Protein AF-A0A954NUI2-F1 (afdb_monomer)

Sequence (232 aa):
MSAEIDTTDTSAPVGETNGSEEAGGGFKPNTVSGTLIVAVGLCLICSLLVSSGAVLLRPQIEANKRLNMQRNVLVAAGLFDESVNEDAQIPAIFENVETVLVNLPGRTTDGALDIDDEHAGELNDNLNVATYDPRKAAKDPKESVAIPANLDEAGIKRREKVTTAYVVKSEDGSIVQIVLPIYGKGLWSTLYGFLALKADDPKDMPVTGITFYEHAETPGLGGEVDNPKWKA

Solvent-accessible surface area (backbone atoms only — not comparable to full-atom values): 13716 Å² total; per-residue (Å²): 134,86,82,85,90,88,86,85,88,81,83,86,84,90,78,87,75,90,75,77,90,72,86,67,90,67,90,50,59,94,38,77,67,30,45,50,52,50,50,50,50,50,50,51,53,51,51,52,53,53,52,51,54,52,63,73,42,40,68,59,51,52,50,52,50,52,50,52,50,53,44,46,53,30,40,9,64,68,75,46,48,86,92,81,53,58,81,86,50,44,71,68,65,44,70,46,43,47,77,46,36,28,29,48,50,56,60,43,95,91,51,48,77,28,85,81,38,88,58,41,71,38,74,43,82,92,59,54,76,93,76,61,52,44,78,59,27,28,72,35,76,89,42,22,45,80,41,48,80,93,72,31,86,42,64,60,55,38,39,38,39,48,40,63,36,35,41,31,41,48,96,89,65,50,66,52,30,40,35,36,72,44,69,33,53,56,92,76,29,57,39,35,29,31,40,13,25,36,50,85,45,91,89,68,43,49,79,71,26,48,39,60,83,44,67,65,44,53,80,90,56,69,36,44,65,67,35,67,80,69,47,102

Structure (mmCIF, N/CA/C/O backbone):
data_AF-A0A954NUI2-F1
#
_entry.id   AF-A0A954NUI2-F1
#
loop_
_atom_site.group_PDB
_atom_site.id
_atom_site.type_symbol
_atom_site.label_atom_id
_atom_site.label_alt_id
_atom_site.label_comp_id
_atom_site.label_asym_id
_atom_site.label_entity_id
_atom_site.label_seq_id
_atom_site.pdbx_PDB_ins_code
_atom_site.Cartn_x
_atom_site.Cartn_y
_atom_site.Cartn_z
_atom_site.occupancy
_atom_site.B_iso_or_equiv
_atom_site.auth_seq_id
_atom_site.auth_comp_id
_atom_site.auth_asym_id
_atom_site.auth_atom_id
_atom_site.pdbx_PDB_model_num
ATOM 1 N N . MET A 1 1 ? 43.043 32.372 -82.659 1.00 39.47 1 MET A N 1
ATOM 2 C CA . MET A 1 1 ? 44.300 32.714 -81.969 1.00 39.47 1 MET A CA 1
ATOM 3 C C . MET A 1 1 ? 44.434 31.662 -80.871 1.00 39.47 1 MET A C 1
ATOM 5 O O . MET A 1 1 ? 43.791 31.812 -79.848 1.00 39.47 1 MET A O 1
ATOM 9 N N . SER A 1 2 ? 44.835 30.422 -81.196 1.00 36.47 2 SER A N 1
ATOM 10 C CA . SER A 1 2 ? 46.237 29.958 -81.381 1.00 36.47 2 SER A CA 1
ATOM 11 C C . SER A 1 2 ? 47.038 30.260 -80.106 1.00 36.47 2 SER A C 1
ATOM 13 O O . SER A 1 2 ? 47.042 31.419 -79.716 1.00 36.47 2 SER A O 1
ATOM 15 N N . ALA A 1 3 ? 47.702 29.359 -79.381 1.00 37.31 3 ALA A N 1
ATOM 16 C CA . ALA A 1 3 ? 48.267 28.019 -79.596 1.00 37.31 3 ALA A CA 1
ATOM 17 C C . ALA A 1 3 ? 48.435 27.372 -78.180 1.00 37.31 3 ALA A C 1
ATOM 19 O O . ALA A 1 3 ? 48.393 28.096 -77.190 1.00 37.31 3 ALA A O 1
ATOM 20 N N . GLU A 1 4 ? 48.334 26.058 -77.967 1.00 38.75 4 GLU A N 1
ATOM 21 C CA . GLU A 1 4 ? 49.370 25.009 -78.111 1.00 38.75 4 GLU A CA 1
ATOM 22 C C . GLU A 1 4 ? 50.505 25.043 -77.051 1.00 38.75 4 GLU A C 1
ATOM 24 O O . GLU A 1 4 ? 51.327 25.949 -77.023 1.00 38.75 4 GLU A O 1
ATOM 29 N N . ILE A 1 5 ? 50.424 24.049 -76.151 1.00 42.22 5 ILE A N 1
ATOM 30 C CA . ILE A 1 5 ? 51.423 23.238 -75.412 1.00 42.22 5 ILE A CA 1
ATOM 31 C C . ILE A 1 5 ? 52.898 23.700 -75.407 1.00 42.22 5 ILE A C 1
ATOM 33 O O . ILE A 1 5 ? 53.499 23.817 -76.467 1.00 42.22 5 ILE A O 1
ATOM 37 N N . ASP A 1 6 ? 53.528 23.733 -74.220 1.00 36.34 6 ASP A N 1
ATOM 38 C CA . ASP A 1 6 ? 54.889 23.188 -74.057 1.00 36.34 6 ASP A CA 1
ATOM 39 C C . ASP A 1 6 ? 55.134 22.619 -72.644 1.00 36.34 6 ASP A C 1
ATOM 41 O O . ASP A 1 6 ? 54.708 23.156 -71.620 1.00 36.34 6 ASP A O 1
ATOM 45 N N . THR A 1 7 ? 55.801 21.477 -72.654 1.00 41.25 7 THR A N 1
ATOM 46 C CA . THR A 1 7 ? 56.207 20.561 -71.593 1.00 41.25 7 THR A CA 1
ATOM 47 C C . THR A 1 7 ? 57.582 20.924 -71.039 1.00 41.25 7 THR A C 1
ATOM 49 O O . THR A 1 7 ? 58.497 21.147 -71.818 1.00 41.25 7 THR A O 1
ATOM 52 N N . THR A 1 8 ? 57.800 20.812 -69.727 1.00 37.88 8 THR A N 1
ATOM 53 C CA . THR A 1 8 ? 59.090 20.307 -69.222 1.00 37.88 8 THR A CA 1
ATOM 54 C C . THR A 1 8 ? 58.875 19.386 -68.023 1.00 37.88 8 THR A C 1
ATOM 56 O O . THR A 1 8 ? 58.500 19.792 -66.927 1.00 37.88 8 THR A O 1
ATOM 59 N N . ASP A 1 9 ? 59.079 18.108 -68.320 1.00 38.28 9 ASP A N 1
ATOM 60 C CA . ASP A 1 9 ? 59.370 17.000 -67.423 1.00 38.28 9 ASP A CA 1
ATOM 61 C C . ASP A 1 9 ? 60.819 17.129 -66.924 1.00 38.28 9 ASP A C 1
ATOM 63 O O . ASP A 1 9 ? 61.731 17.353 -67.725 1.00 38.28 9 ASP A O 1
ATOM 67 N N . THR A 1 10 ? 61.033 16.952 -65.620 1.00 40.06 10 THR A N 1
ATOM 68 C CA . THR A 1 10 ? 62.349 16.593 -65.088 1.00 40.06 10 THR A CA 1
ATOM 69 C C . THR A 1 10 ? 62.186 15.481 -64.053 1.00 40.06 10 THR A C 1
ATOM 71 O O . THR A 1 10 ? 61.698 15.671 -62.940 1.00 40.06 10 THR A O 1
ATOM 74 N N . SER A 1 11 ? 62.628 14.304 -64.474 1.00 36.69 11 SER A N 1
ATOM 75 C CA . SER A 1 11 ? 62.803 13.034 -63.774 1.00 36.69 11 SER A CA 1
ATOM 76 C C . SER A 1 11 ? 63.526 13.091 -62.410 1.00 36.69 11 SER A C 1
ATOM 78 O O . SER A 1 11 ? 64.646 13.591 -62.360 1.00 36.69 11 SER A O 1
ATOM 80 N N . ALA A 1 12 ? 62.886 12.504 -61.376 1.00 38.09 12 ALA A N 1
ATOM 81 C CA . ALA A 1 12 ? 63.298 11.437 -60.414 1.00 38.09 12 ALA A CA 1
ATOM 82 C C . ALA A 1 12 ? 64.740 11.412 -59.786 1.00 38.09 12 ALA A C 1
ATOM 84 O O . ALA A 1 12 ? 65.628 12.045 -60.340 1.00 38.09 12 ALA A O 1
ATOM 85 N N . PRO A 1 13 ? 65.072 10.621 -58.716 1.00 48.50 13 PRO A N 1
ATOM 86 C CA . PRO A 1 13 ? 64.288 9.560 -58.055 1.00 48.50 13 PRO A CA 1
ATOM 87 C C . PRO A 1 13 ? 64.502 9.362 -56.510 1.00 48.50 13 PRO A C 1
ATOM 89 O O . PRO A 1 13 ? 65.270 10.059 -55.861 1.00 48.50 13 PRO A O 1
ATOM 92 N N . VAL A 1 14 ? 63.842 8.317 -55.980 1.00 42.44 14 VAL A N 1
ATOM 93 C CA . VAL A 1 14 ? 64.135 7.469 -54.793 1.00 42.44 14 VAL A CA 1
ATOM 94 C C . VAL A 1 14 ? 64.267 8.108 -53.401 1.00 42.44 14 VAL A C 1
ATOM 96 O O . VAL A 1 14 ? 65.238 8.772 -53.059 1.00 42.44 14 VAL A O 1
ATOM 99 N N . GLY A 1 15 ? 63.349 7.688 -52.530 1.00 32.97 15 GLY A N 1
ATOM 100 C CA . GLY A 1 15 ? 63.502 7.707 -51.081 1.00 32.97 15 GLY A CA 1
ATOM 101 C C . GLY A 1 15 ? 62.543 6.710 -50.440 1.00 32.97 15 GLY A C 1
ATOM 102 O O . GLY A 1 15 ? 61.577 7.111 -49.802 1.00 32.97 15 GLY A O 1
ATOM 103 N N . GLU A 1 16 ? 62.771 5.410 -50.658 1.00 44.59 16 GLU A N 1
ATOM 104 C CA . GLU A 1 16 ? 62.232 4.381 -49.767 1.00 44.59 16 GLU A CA 1
ATOM 105 C C . GLU A 1 16 ? 62.771 4.643 -48.358 1.00 44.59 16 GLU A C 1
ATOM 107 O O . GLU A 1 16 ? 63.973 4.542 -48.117 1.00 44.59 16 GLU A O 1
ATOM 112 N N . THR A 1 17 ? 61.890 4.928 -47.406 1.00 39.47 17 THR A N 1
ATOM 113 C CA . THR A 1 17 ? 62.171 4.641 -46.001 1.00 39.47 17 THR A CA 1
ATOM 114 C C . THR A 1 17 ? 61.163 3.613 -45.529 1.00 39.47 17 THR A C 1
ATOM 116 O O . THR A 1 17 ? 60.087 3.945 -45.034 1.00 39.47 17 THR A O 1
ATOM 119 N N . ASN A 1 18 ? 61.539 2.345 -45.698 1.00 44.56 18 ASN A N 1
ATOM 120 C CA . ASN A 1 18 ? 61.087 1.292 -44.803 1.00 44.56 18 ASN A CA 1
ATOM 121 C C . ASN A 1 18 ? 61.557 1.657 -43.391 1.00 44.56 18 ASN A C 1
ATOM 123 O O . ASN A 1 18 ? 62.755 1.786 -43.144 1.00 44.56 18 ASN A O 1
ATOM 127 N N . GLY A 1 19 ? 60.608 1.838 -42.479 1.00 34.16 19 GLY A N 1
ATOM 128 C CA . GLY A 1 19 ? 60.872 2.185 -41.091 1.00 34.16 19 GLY A CA 1
ATOM 129 C C . GLY A 1 19 ? 59.727 1.726 -40.203 1.00 34.16 19 GLY A C 1
ATOM 130 O O . GLY A 1 19 ? 58.738 2.432 -40.055 1.00 34.16 19 GLY A O 1
ATOM 131 N N . SER A 1 20 ? 59.913 0.532 -39.640 1.00 34.94 20 SER A N 1
ATOM 132 C CA . SER A 1 20 ? 59.192 -0.069 -38.510 1.00 34.94 20 SER A CA 1
ATOM 133 C C . SER A 1 20 ? 57.676 -0.236 -38.643 1.00 34.94 20 SER A C 1
ATOM 135 O O . SER A 1 20 ? 56.870 0.592 -38.230 1.00 34.94 20 SER A O 1
ATOM 137 N N . GLU A 1 21 ? 57.328 -1.425 -39.118 1.00 48.59 21 GLU A N 1
ATOM 138 C CA . GLU A 1 21 ? 56.202 -2.233 -38.665 1.00 48.59 21 GLU A CA 1
ATOM 139 C C . GLU A 1 21 ? 56.144 -2.257 -37.121 1.00 48.59 21 GLU A C 1
ATOM 141 O O . GLU A 1 21 ? 56.753 -3.100 -36.466 1.00 48.59 21 GLU A O 1
ATOM 146 N N . GLU A 1 22 ? 55.426 -1.309 -36.514 1.00 39.94 22 GLU A N 1
ATOM 147 C CA . GLU A 1 22 ? 54.903 -1.504 -35.164 1.00 39.94 22 GLU A CA 1
ATOM 148 C C . GLU A 1 22 ? 53.655 -2.378 -35.276 1.00 39.94 22 GLU A C 1
ATOM 150 O O . GLU A 1 22 ? 52.561 -1.923 -35.622 1.00 39.94 22 GLU A O 1
ATOM 155 N N . ALA A 1 23 ? 53.827 -3.662 -34.968 1.00 45.88 23 ALA A N 1
ATOM 156 C CA . ALA A 1 23 ? 52.750 -4.586 -34.646 1.00 45.88 23 ALA A CA 1
ATOM 157 C C . ALA A 1 23 ? 52.065 -4.165 -33.330 1.00 45.88 23 ALA A C 1
ATOM 159 O O . ALA A 1 23 ? 52.109 -4.859 -32.318 1.00 45.88 23 ALA A O 1
ATOM 160 N N . GLY A 1 24 ? 51.421 -3.001 -33.333 1.00 40.62 24 GLY A N 1
ATOM 161 C CA . GLY A 1 24 ? 50.502 -2.576 -32.294 1.00 40.62 24 GLY A CA 1
ATOM 162 C C . GLY A 1 24 ? 49.124 -3.129 -32.620 1.00 40.62 24 GLY A C 1
ATOM 163 O O . GLY A 1 24 ? 48.390 -2.544 -33.416 1.00 40.62 24 GLY A O 1
ATOM 164 N N . GLY A 1 25 ? 48.758 -4.260 -32.015 1.00 51.16 25 GLY A N 1
ATOM 165 C CA . GLY A 1 25 ? 47.390 -4.783 -31.999 1.00 51.16 25 GLY A CA 1
ATOM 166 C C . GLY A 1 25 ? 46.448 -3.832 -31.252 1.00 51.16 25 GLY A C 1
ATOM 167 O O . GLY A 1 25 ? 46.009 -4.123 -30.146 1.00 51.16 25 GLY A O 1
ATOM 168 N N . GLY A 1 26 ? 46.186 -2.661 -31.828 1.00 64.06 26 GLY A N 1
ATOM 169 C CA . GLY A 1 26 ? 45.326 -1.631 -31.265 1.00 64.06 26 GLY A CA 1
ATOM 170 C C . GLY A 1 26 ? 43.858 -2.016 -31.396 1.00 64.06 26 GLY A C 1
ATOM 171 O O . GLY A 1 26 ? 43.404 -2.464 -32.452 1.00 64.06 26 GLY A O 1
ATOM 172 N N . PHE A 1 27 ? 43.104 -1.830 -30.316 1.00 76.06 27 PHE A N 1
ATOM 173 C CA . PHE A 1 27 ? 41.656 -2.000 -30.292 1.00 76.06 27 PHE A CA 1
ATOM 174 C C . PHE A 1 27 ? 40.988 -1.143 -31.385 1.00 76.06 27 PHE A C 1
ATOM 176 O O . PHE A 1 27 ? 41.160 0.074 -31.409 1.00 76.06 27 PHE A O 1
ATOM 183 N N . LYS A 1 28 ? 40.228 -1.768 -32.300 1.00 83.19 28 LYS A N 1
ATOM 184 C CA . LYS A 1 28 ? 39.537 -1.087 -33.413 1.00 83.19 28 LYS A CA 1
ATOM 185 C C . LYS A 1 28 ? 38.032 -0.951 -33.118 1.00 83.19 28 LYS A C 1
ATOM 187 O O . LYS A 1 28 ? 37.276 -1.844 -33.511 1.00 83.19 28 LYS A O 1
ATOM 192 N N . PRO A 1 29 ? 37.564 0.137 -32.475 1.00 68.81 29 PRO A N 1
ATOM 193 C CA . PRO A 1 29 ? 36.185 0.260 -31.978 1.00 68.81 29 PRO A CA 1
ATOM 194 C C . PRO A 1 29 ? 35.119 0.212 -33.083 1.00 68.81 29 PRO A C 1
ATOM 196 O O . PRO A 1 29 ? 34.053 -0.362 -32.886 1.00 68.81 29 PRO A O 1
ATOM 199 N N . ASN A 1 30 ? 35.438 0.732 -34.273 1.00 80.81 30 ASN A N 1
ATOM 200 C CA . ASN A 1 30 ? 34.507 0.832 -35.407 1.00 80.81 30 ASN A CA 1
ATOM 201 C C . ASN A 1 30 ? 34.385 -0.467 -36.227 1.00 80.81 30 ASN A C 1
ATOM 203 O O . ASN A 1 30 ? 33.828 -0.466 -37.321 1.00 80.81 30 ASN A O 1
ATOM 207 N N . THR A 1 31 ? 34.944 -1.575 -35.737 1.00 91.00 31 THR A N 1
ATOM 208 C CA . THR A 1 31 ? 34.785 -2.899 -36.354 1.00 91.00 31 THR A CA 1
ATOM 209 C C . THR A 1 31 ? 33.668 -3.667 -35.662 1.00 91.00 31 THR A C 1
ATOM 211 O O . THR A 1 31 ? 33.388 -3.421 -34.492 1.00 91.00 31 THR A O 1
ATOM 214 N N . VAL A 1 32 ? 33.070 -4.650 -36.343 1.00 87.62 32 VAL A N 1
ATOM 215 C CA . VAL A 1 32 ? 32.037 -5.522 -35.747 1.00 87.62 32 VAL A CA 1
ATOM 216 C C . VAL A 1 32 ? 32.530 -6.152 -34.434 1.00 87.62 32 VAL A C 1
ATOM 218 O O . VAL A 1 32 ? 31.807 -6.160 -33.442 1.00 87.62 32 VAL A O 1
ATOM 221 N N . SER A 1 33 ? 33.792 -6.599 -34.398 1.00 84.19 33 SER A N 1
ATOM 222 C CA . SER A 1 33 ? 34.428 -7.143 -33.189 1.00 84.19 33 SER A CA 1
ATOM 223 C C . SER A 1 33 ? 34.629 -6.078 -32.101 1.00 84.19 33 SER A C 1
ATOM 225 O O . SER A 1 33 ? 34.284 -6.303 -30.944 1.00 84.19 33 SER A O 1
ATOM 227 N N . GLY A 1 34 ? 35.108 -4.882 -32.464 1.00 87.44 34 GLY A N 1
ATOM 228 C CA . GLY A 1 34 ? 35.272 -3.770 -31.524 1.00 87.44 34 GLY A CA 1
ATOM 229 C C . GLY A 1 34 ? 33.954 -3.320 -30.898 1.00 87.44 34 GLY A C 1
ATOM 230 O O . GLY A 1 34 ? 33.878 -3.169 -29.682 1.00 87.44 34 GLY A O 1
ATOM 231 N N . THR A 1 35 ? 32.897 -3.190 -31.701 1.00 90.12 35 THR A N 1
ATOM 232 C CA . THR A 1 35 ? 31.553 -2.840 -31.224 1.00 90.12 35 THR A CA 1
ATOM 233 C C . THR A 1 35 ? 31.003 -3.906 -30.274 1.00 90.12 35 THR A C 1
ATOM 235 O O . THR A 1 35 ? 30.455 -3.558 -29.230 1.00 90.12 35 THR A O 1
ATOM 238 N N . LEU A 1 36 ? 31.205 -5.196 -30.573 1.00 91.62 36 LEU A N 1
ATOM 239 C CA . LEU A 1 36 ? 30.793 -6.293 -29.692 1.00 91.62 36 LEU A CA 1
ATOM 240 C C . LEU A 1 36 ? 31.533 -6.252 -28.344 1.00 91.62 36 LEU A C 1
ATOM 242 O O . LEU A 1 36 ? 30.911 -6.411 -27.297 1.00 91.62 36 LEU A O 1
ATOM 246 N N . ILE A 1 37 ? 32.839 -5.982 -28.354 1.00 91.69 37 ILE A N 1
ATOM 247 C CA . ILE A 1 37 ? 33.649 -5.870 -27.133 1.00 91.69 37 ILE A CA 1
ATOM 248 C C . ILE A 1 37 ? 33.228 -4.654 -26.294 1.00 91.69 37 ILE A C 1
ATOM 250 O O . ILE A 1 37 ? 33.081 -4.795 -25.080 1.00 91.69 37 ILE A O 1
ATOM 254 N N . VAL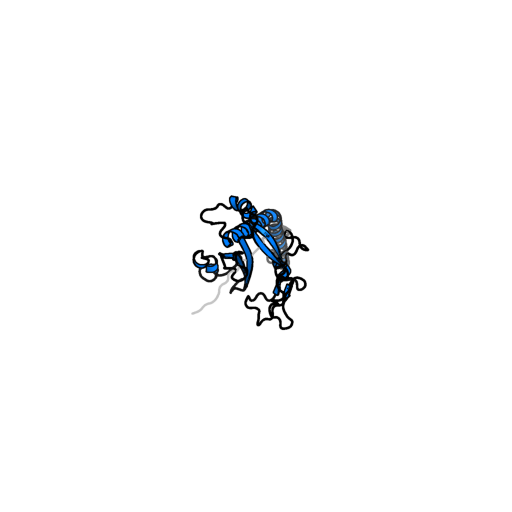 A 1 38 ? 32.986 -3.484 -26.908 1.00 93.50 38 VAL A N 1
ATOM 255 C CA . VAL A 1 38 ? 32.465 -2.308 -26.178 1.00 93.50 38 VAL A CA 1
ATOM 256 C C . VAL A 1 38 ? 31.101 -2.617 -25.577 1.00 93.50 38 VAL A C 1
ATOM 258 O O . VAL A 1 38 ? 30.884 -2.326 -24.405 1.00 93.50 38 VAL A O 1
ATOM 261 N N . ALA A 1 39 ? 30.195 -3.218 -26.351 1.00 93.69 39 ALA A N 1
ATOM 262 C CA . ALA A 1 39 ? 28.854 -3.543 -25.882 1.00 93.69 39 ALA A CA 1
ATOM 263 C C . ALA A 1 39 ? 28.901 -4.502 -24.685 1.00 93.69 39 ALA A C 1
ATOM 265 O O . ALA A 1 39 ? 28.301 -4.216 -23.654 1.00 93.69 39 ALA A O 1
ATOM 266 N N . VAL A 1 40 ? 29.675 -5.590 -24.775 1.00 95.00 40 VAL A N 1
ATOM 267 C CA . VAL A 1 40 ? 29.844 -6.542 -23.666 1.00 95.00 40 VAL A CA 1
ATOM 268 C C . VAL A 1 40 ? 30.497 -5.868 -22.459 1.00 95.00 40 VAL A C 1
ATOM 270 O O . VAL A 1 40 ? 30.010 -6.028 -21.342 1.00 95.00 40 VAL A O 1
ATOM 273 N N . GLY A 1 41 ? 31.553 -5.077 -22.664 1.00 95.56 41 GLY A N 1
ATOM 274 C CA . GLY A 1 41 ? 32.226 -4.351 -21.586 1.00 95.56 41 GLY A CA 1
ATOM 275 C C . GLY A 1 41 ? 31.294 -3.375 -20.866 1.00 95.56 41 GLY A C 1
ATOM 276 O O . GLY A 1 41 ? 31.208 -3.396 -19.639 1.00 95.56 41 GLY A O 1
ATOM 277 N N . LEU A 1 42 ? 30.538 -2.576 -21.620 1.00 95.44 42 LEU A N 1
ATOM 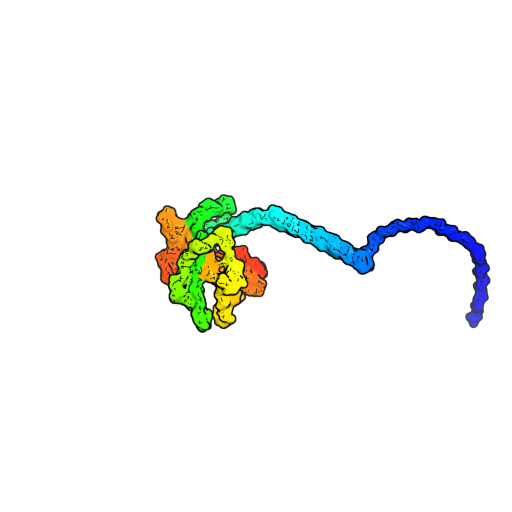278 C CA . LEU A 1 42 ? 29.547 -1.651 -21.078 1.00 95.44 42 LEU A CA 1
ATOM 279 C C . LEU A 1 42 ? 28.440 -2.401 -20.329 1.00 95.44 42 LEU A C 1
ATOM 281 O O . LEU A 1 42 ? 28.127 -2.039 -19.199 1.00 95.44 42 LEU A O 1
ATOM 285 N N . CYS A 1 43 ? 27.893 -3.477 -20.905 1.00 95.44 43 CYS A N 1
ATOM 286 C CA . CYS A 1 43 ? 26.875 -4.304 -20.254 1.00 95.44 43 CYS A CA 1
ATOM 287 C C . CYS A 1 43 ? 27.368 -4.885 -18.923 1.00 95.44 43 CYS A C 1
ATOM 289 O O . CYS A 1 43 ? 26.649 -4.823 -17.925 1.00 95.44 43 CYS A O 1
ATOM 291 N N . LEU A 1 44 ? 28.594 -5.413 -18.885 1.00 96.38 44 LEU A N 1
ATOM 292 C CA . LEU A 1 44 ? 29.177 -5.971 -17.667 1.00 96.38 44 LEU A CA 1
ATOM 293 C C . LEU A 1 44 ? 29.352 -4.894 -16.595 1.00 96.38 44 LEU A C 1
ATOM 295 O O . LEU A 1 44 ? 28.882 -5.079 -15.473 1.00 96.38 44 LEU A O 1
ATOM 299 N N . ILE A 1 45 ? 29.936 -3.747 -16.948 1.00 96.75 45 ILE A N 1
ATOM 300 C CA . ILE A 1 45 ? 30.126 -2.630 -16.014 1.00 96.75 45 ILE A CA 1
ATOM 301 C C . ILE A 1 45 ? 28.775 -2.119 -15.493 1.00 96.75 45 ILE A C 1
ATOM 303 O O . ILE A 1 45 ? 28.596 -1.990 -14.282 1.00 96.75 45 ILE A O 1
ATOM 307 N N . CYS A 1 46 ? 27.797 -1.884 -16.373 1.00 94.94 46 CYS A N 1
ATOM 308 C CA . CYS A 1 46 ? 26.468 -1.417 -15.981 1.00 94.94 46 CYS A CA 1
ATOM 309 C C . CYS A 1 46 ? 25.752 -2.419 -15.065 1.00 94.94 46 CYS A C 1
ATOM 311 O O . CYS A 1 46 ? 25.204 -2.016 -14.040 1.00 94.94 46 CYS A O 1
ATOM 313 N N . SER A 1 47 ? 25.786 -3.717 -15.386 1.00 95.25 47 SER A N 1
ATOM 314 C CA . SER A 1 47 ? 25.157 -4.758 -14.560 1.00 95.25 47 SER A CA 1
ATOM 315 C C . SER A 1 47 ? 25.780 -4.852 -13.165 1.00 95.25 47 SER A C 1
ATOM 317 O O . SER A 1 47 ? 25.056 -4.951 -12.173 1.00 95.25 47 SER A O 1
ATOM 319 N N . LEU A 1 48 ? 27.110 -4.741 -13.076 1.00 94.88 48 LEU A N 1
ATOM 320 C CA . LEU A 1 48 ? 27.838 -4.796 -11.815 1.00 94.88 48 LEU A CA 1
ATOM 321 C C . LEU A 1 48 ? 27.512 -3.589 -10.935 1.00 94.88 48 LEU A C 1
ATOM 323 O O . LEU A 1 48 ? 27.230 -3.760 -9.748 1.00 94.88 48 LEU A O 1
ATOM 327 N N . LEU A 1 49 ? 27.506 -2.384 -11.510 1.00 94.25 49 LEU A N 1
ATOM 328 C CA . LEU A 1 49 ? 27.169 -1.154 -10.791 1.00 94.25 49 LEU A CA 1
ATOM 329 C C . LEU A 1 49 ? 25.722 -1.173 -10.283 1.00 94.25 49 LEU A C 1
ATOM 331 O O . LEU A 1 49 ? 25.490 -0.930 -9.098 1.00 94.25 49 LEU A O 1
ATOM 335 N N . VAL A 1 50 ? 24.758 -1.523 -11.142 1.00 91.75 50 VAL A N 1
ATOM 336 C CA . VAL A 1 50 ? 23.334 -1.580 -10.770 1.00 91.75 50 VAL A CA 1
ATOM 337 C C . VAL A 1 50 ? 23.085 -2.651 -9.709 1.00 91.75 50 VAL A C 1
ATOM 339 O O . VAL A 1 50 ? 22.426 -2.374 -8.709 1.00 91.75 50 VAL A O 1
ATOM 342 N N . SER A 1 51 ? 23.640 -3.856 -9.876 1.00 92.12 51 SER A N 1
ATOM 343 C CA . SER A 1 51 ? 23.464 -4.939 -8.903 1.00 92.12 51 SER A CA 1
ATOM 344 C C . SER A 1 51 ? 24.095 -4.598 -7.551 1.00 92.12 51 SER A C 1
ATOM 346 O O . SER A 1 51 ? 23.482 -4.840 -6.512 1.00 92.12 51 SER A O 1
ATOM 348 N N . SER A 1 52 ? 25.296 -4.012 -7.548 1.00 92.19 52 SER A N 1
ATOM 349 C CA . SER A 1 52 ? 26.000 -3.654 -6.310 1.00 92.19 52 SER A CA 1
ATOM 350 C C . SER A 1 52 ? 25.274 -2.545 -5.554 1.00 92.19 52 SER A C 1
ATOM 352 O O . SER A 1 52 ? 25.022 -2.685 -4.358 1.00 92.19 52 SER A O 1
ATOM 354 N N . GLY A 1 53 ? 24.868 -1.480 -6.254 1.00 90.75 53 GLY A N 1
ATOM 355 C CA . GLY A 1 53 ? 24.071 -0.406 -5.663 1.00 90.75 53 GLY A CA 1
ATOM 356 C C . GLY A 1 53 ? 22.746 -0.929 -5.110 1.00 90.75 53 GLY A C 1
ATOM 357 O O . GLY A 1 53 ? 22.410 -0.670 -3.958 1.00 90.75 53 GLY A O 1
ATOM 358 N N . ALA A 1 54 ? 22.031 -1.750 -5.884 1.00 86.31 54 ALA A N 1
ATOM 359 C CA . ALA A 1 54 ? 20.760 -2.308 -5.446 1.00 86.31 54 ALA A CA 1
ATOM 360 C C . ALA A 1 54 ? 20.900 -3.155 -4.178 1.00 86.31 54 ALA A C 1
ATOM 362 O O . ALA A 1 54 ? 20.065 -3.006 -3.299 1.00 86.31 54 ALA A O 1
ATOM 363 N N . VAL A 1 55 ? 21.915 -4.027 -4.070 1.00 89.44 55 VAL A N 1
ATOM 364 C CA . VAL A 1 55 ? 22.110 -4.924 -2.911 1.00 89.44 55 VAL A CA 1
ATOM 365 C C . VAL A 1 55 ? 22.551 -4.163 -1.660 1.00 89.44 55 VAL A C 1
ATOM 367 O O . VAL A 1 55 ? 22.009 -4.413 -0.585 1.00 89.44 55 VAL A O 1
ATOM 370 N N . LEU A 1 56 ? 23.485 -3.217 -1.790 1.00 91.31 56 LEU A N 1
ATOM 371 C CA . LEU A 1 56 ? 23.999 -2.447 -0.652 1.00 91.31 56 LEU A CA 1
ATOM 372 C C . LEU A 1 56 ? 22.937 -1.526 -0.044 1.00 91.31 56 LEU A C 1
ATOM 374 O O . LEU A 1 56 ? 22.892 -1.366 1.174 1.00 91.31 56 LEU A O 1
ATOM 378 N N . LEU A 1 57 ? 22.061 -0.951 -0.874 1.00 91.56 57 LEU A N 1
ATOM 379 C CA . LEU A 1 57 ? 21.006 -0.056 -0.405 1.00 91.56 57 LEU A CA 1
ATOM 380 C C . LEU A 1 57 ? 19.707 -0.773 -0.002 1.00 91.56 57 LEU A C 1
ATOM 382 O O . LEU A 1 57 ? 18.837 -0.106 0.556 1.00 91.56 57 LEU A O 1
ATOM 386 N N . ARG A 1 58 ? 19.541 -2.094 -0.219 1.00 88.62 58 ARG A N 1
ATOM 387 C CA . ARG A 1 58 ? 18.274 -2.795 0.123 1.00 88.62 58 ARG A CA 1
ATOM 388 C C . ARG A 1 58 ? 17.803 -2.529 1.549 1.00 88.62 58 ARG A C 1
ATOM 390 O O . ARG A 1 58 ? 16.642 -2.149 1.681 1.00 88.62 58 ARG A O 1
ATOM 397 N N . PRO A 1 59 ? 18.655 -2.634 2.590 1.00 91.69 59 PRO A N 1
ATOM 398 C CA . PRO A 1 59 ? 18.194 -2.432 3.960 1.00 91.69 59 PRO A CA 1
ATOM 399 C C . PRO A 1 59 ? 17.649 -1.017 4.188 1.00 91.69 59 PRO A C 1
ATOM 401 O O . PRO A 1 59 ? 16.637 -0.839 4.859 1.00 91.69 59 PRO A O 1
ATOM 404 N N . GLN A 1 60 ? 18.281 -0.004 3.585 1.00 91.62 60 GLN A N 1
ATOM 405 C CA . GLN A 1 60 ? 17.829 1.386 3.684 1.00 91.62 60 GLN A CA 1
ATOM 406 C C . GLN A 1 60 ? 16.546 1.624 2.884 1.00 91.62 60 GLN A C 1
ATOM 408 O O . GLN A 1 60 ? 15.643 2.307 3.357 1.00 91.62 60 GLN A O 1
ATOM 413 N N . ILE A 1 61 ? 16.433 1.032 1.693 1.00 89.00 61 ILE A N 1
ATOM 414 C CA . ILE A 1 61 ? 15.220 1.100 0.873 1.00 89.00 61 ILE A CA 1
ATOM 415 C C . ILE A 1 61 ? 14.041 0.468 1.619 1.00 89.00 61 ILE A C 1
ATOM 417 O O . ILE A 1 61 ? 12.958 1.044 1.643 1.00 89.00 61 ILE A O 1
ATOM 421 N N . GLU A 1 62 ? 14.234 -0.696 2.235 1.00 89.62 62 GLU A N 1
ATOM 422 C CA . GLU A 1 62 ? 13.201 -1.391 3.009 1.00 89.62 62 GLU A CA 1
ATOM 423 C C . GLU A 1 62 ? 12.806 -0.606 4.263 1.00 89.62 62 GLU A C 1
ATOM 425 O O . GLU A 1 62 ? 11.615 -0.436 4.524 1.00 89.62 62 GLU A O 1
ATOM 430 N N . ALA A 1 63 ? 13.780 -0.049 4.990 1.00 90.44 63 ALA A N 1
ATOM 431 C CA . ALA A 1 63 ? 13.511 0.819 6.132 1.00 90.44 63 ALA A CA 1
ATOM 432 C C . ALA A 1 63 ? 12.710 2.069 5.730 1.00 90.44 63 ALA A C 1
ATOM 434 O O . ALA A 1 63 ? 11.716 2.388 6.380 1.00 90.44 63 ALA A O 1
ATOM 435 N N . ASN A 1 64 ? 13.083 2.725 4.627 1.00 91.81 64 ASN A N 1
ATOM 436 C CA . ASN A 1 64 ? 12.381 3.905 4.122 1.00 91.81 64 ASN A CA 1
ATOM 437 C C . ASN A 1 64 ? 10.981 3.567 3.602 1.00 91.81 64 ASN A C 1
ATOM 439 O O . ASN A 1 64 ? 10.050 4.327 3.845 1.00 91.81 64 ASN A O 1
ATOM 443 N N . LYS A 1 65 ? 10.798 2.421 2.932 1.00 91.19 65 LYS A N 1
ATOM 444 C CA . LYS A 1 65 ? 9.470 1.938 2.519 1.00 91.19 65 LYS A CA 1
ATOM 445 C C . LYS A 1 65 ? 8.571 1.683 3.721 1.00 91.19 65 LYS A C 1
ATOM 447 O O . LYS A 1 65 ? 7.419 2.101 3.709 1.00 91.19 65 LYS A O 1
ATOM 452 N N . ARG A 1 66 ? 9.100 1.037 4.766 1.00 91.00 66 ARG A N 1
ATOM 453 C CA . ARG A 1 66 ? 8.363 0.795 6.011 1.00 91.00 66 ARG A CA 1
ATOM 454 C C . ARG A 1 66 ? 7.980 2.108 6.686 1.00 91.00 66 ARG A C 1
ATOM 456 O O . ARG A 1 66 ? 6.823 2.279 7.043 1.00 91.00 66 ARG A O 1
ATOM 463 N N . LEU A 1 67 ? 8.919 3.042 6.812 1.00 94.00 67 LEU A N 1
ATOM 464 C CA . LEU A 1 67 ? 8.667 4.342 7.434 1.00 94.00 67 LEU A CA 1
ATOM 465 C C . LEU A 1 67 ? 7.658 5.171 6.629 1.00 94.00 67 LEU A C 1
ATOM 467 O O . LEU A 1 67 ? 6.742 5.744 7.207 1.00 94.00 67 LEU A O 1
ATOM 471 N N . ASN A 1 68 ? 7.769 5.181 5.300 1.00 94.00 68 ASN A N 1
ATOM 472 C CA . ASN A 1 68 ? 6.814 5.853 4.422 1.00 94.00 68 ASN A CA 1
ATOM 473 C C . ASN A 1 68 ? 5.412 5.226 4.507 1.00 94.00 68 ASN A C 1
ATOM 475 O O . ASN A 1 68 ? 4.424 5.953 4.577 1.00 94.00 68 ASN A O 1
ATOM 479 N N . MET A 1 69 ? 5.314 3.895 4.564 1.00 94.06 69 MET A N 1
ATOM 480 C CA . MET A 1 69 ? 4.043 3.206 4.796 1.00 94.06 69 MET A CA 1
ATOM 481 C C . MET A 1 69 ? 3.444 3.611 6.146 1.00 94.06 69 MET A C 1
ATOM 483 O O . MET A 1 69 ? 2.278 3.988 6.197 1.00 94.06 69 MET A O 1
ATOM 487 N N . GLN A 1 70 ? 4.241 3.589 7.222 1.00 95.75 70 GLN A N 1
ATOM 488 C CA . GLN A 1 70 ? 3.774 3.951 8.563 1.00 95.75 70 GLN A CA 1
ATOM 489 C C . GLN A 1 70 ? 3.286 5.397 8.582 1.00 95.75 70 GLN A C 1
ATOM 491 O O . GLN A 1 70 ? 2.184 5.653 9.052 1.00 95.75 70 GLN A O 1
ATOM 496 N N . ARG A 1 71 ? 4.047 6.319 7.977 1.00 95.69 71 ARG A N 1
ATOM 497 C CA . ARG A 1 71 ? 3.637 7.716 7.810 1.00 95.69 71 ARG A CA 1
ATOM 498 C C . ARG A 1 71 ? 2.272 7.820 7.146 1.00 95.69 71 ARG A C 1
ATOM 500 O O . ARG A 1 71 ? 1.385 8.450 7.696 1.00 95.69 71 ARG A O 1
ATOM 507 N N . ASN A 1 72 ? 2.094 7.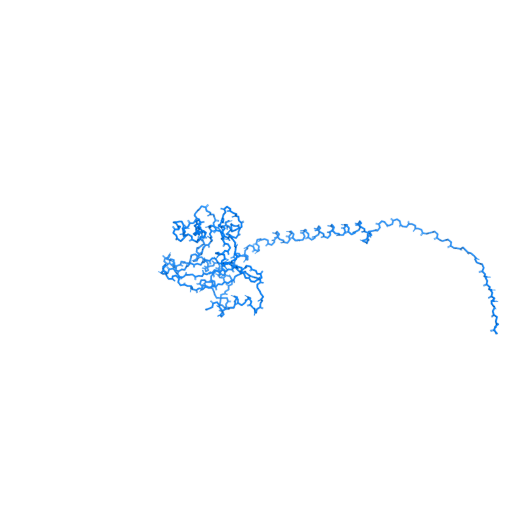201 5.982 1.00 95.94 72 ASN A N 1
ATOM 508 C CA . ASN A 1 72 ? 0.866 7.352 5.206 1.00 95.94 72 ASN A CA 1
ATOM 509 C C . ASN A 1 72 ? -0.355 6.732 5.895 1.00 95.94 72 ASN A C 1
ATOM 511 O O . ASN A 1 72 ? -1.446 7.287 5.805 1.00 95.94 72 ASN A O 1
ATOM 515 N N . VAL A 1 73 ? -0.177 5.633 6.631 1.00 96.75 73 VAL A N 1
ATOM 516 C CA . VAL A 1 73 ? -1.238 5.087 7.489 1.00 96.75 73 VAL A CA 1
ATOM 517 C C . VAL A 1 73 ? -1.620 6.090 8.579 1.00 96.75 73 VAL A C 1
ATOM 519 O O . VAL A 1 73 ? -2.805 6.341 8.782 1.00 96.75 73 VAL A O 1
ATOM 522 N N . LEU A 1 74 ? -0.639 6.705 9.247 1.00 96.25 74 LEU A N 1
ATOM 523 C CA . LEU A 1 74 ? -0.903 7.699 10.291 1.00 96.25 74 LEU A CA 1
ATOM 524 C C . LEU A 1 74 ? -1.524 8.987 9.739 1.00 96.25 74 LEU A C 1
ATOM 526 O O . LEU A 1 74 ? -2.426 9.532 10.368 1.00 96.25 74 LEU A O 1
ATOM 530 N N . VAL A 1 75 ? -1.088 9.451 8.565 1.00 95.12 75 VAL A N 1
ATOM 531 C CA . VAL A 1 75 ? -1.674 10.608 7.871 1.00 95.12 75 VAL A CA 1
ATOM 532 C C . VAL A 1 75 ? -3.133 10.327 7.520 1.00 95.12 75 VAL A C 1
ATOM 534 O O . VAL A 1 75 ? -3.995 11.143 7.830 1.00 95.12 75 VAL A O 1
ATOM 537 N N . ALA A 1 76 ? -3.436 9.158 6.941 1.00 95.12 76 ALA A N 1
ATOM 538 C CA . ALA A 1 76 ? -4.816 8.773 6.642 1.00 95.12 76 ALA A CA 1
ATOM 539 C C . ALA A 1 76 ? -5.678 8.689 7.911 1.00 95.12 76 ALA A C 1
ATOM 541 O O . ALA A 1 76 ? -6.823 9.123 7.894 1.00 95.12 76 ALA A O 1
ATOM 542 N N . ALA A 1 77 ? -5.122 8.182 9.016 1.00 94.75 77 ALA A N 1
ATOM 543 C CA . ALA A 1 77 ? -5.807 8.091 10.307 1.00 94.75 77 ALA A CA 1
ATOM 544 C C . ALA A 1 77 ? -5.949 9.438 11.050 1.00 94.75 77 ALA A C 1
ATOM 546 O O . ALA A 1 77 ? -6.562 9.475 12.121 1.00 94.75 77 ALA A O 1
ATOM 547 N N . GLY A 1 78 ? -5.352 10.522 10.538 1.00 93.19 78 GLY A N 1
ATOM 548 C CA . GLY A 1 78 ? -5.313 11.827 11.206 1.00 93.19 78 GLY A CA 1
ATOM 549 C C . GLY A 1 78 ? -4.421 11.869 12.456 1.00 93.19 78 GLY A C 1
ATOM 550 O O . GLY A 1 78 ? -4.605 12.729 13.312 1.00 93.19 78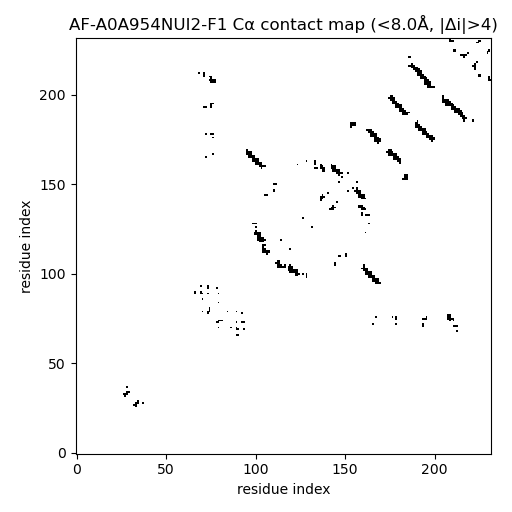 GLY A O 1
ATOM 551 N N . LEU A 1 79 ? -3.473 10.936 12.584 1.00 93.00 79 LEU A N 1
ATOM 552 C CA . LEU A 1 79 ? -2.552 10.799 13.723 1.00 93.00 79 LEU A CA 1
ATOM 553 C C . LEU A 1 79 ? -1.161 11.397 13.464 1.00 93.00 79 LEU A C 1
ATOM 555 O O . LEU A 1 79 ? -0.316 11.398 14.359 1.00 93.00 79 LEU A O 1
ATOM 559 N N . PHE A 1 80 ? -0.901 11.864 12.243 1.00 93.75 80 PHE A N 1
ATOM 560 C CA . PHE A 1 80 ? 0.359 12.491 11.856 1.00 93.75 80 PHE A CA 1
ATOM 561 C C . PHE A 1 80 ? 0.095 13.664 10.914 1.00 93.75 80 PHE A C 1
ATOM 563 O O . PHE A 1 80 ? -0.533 13.492 9.870 1.00 93.75 80 PHE A O 1
ATOM 570 N N . ASP A 1 81 ? 0.606 14.840 11.273 1.00 90.06 81 ASP A N 1
ATOM 571 C CA . ASP A 1 81 ? 0.576 16.044 10.446 1.00 90.06 81 ASP A CA 1
ATOM 572 C C . ASP A 1 81 ? 2.002 16.379 10.001 1.00 90.06 81 ASP A C 1
ATOM 574 O O . ASP A 1 81 ? 2.872 16.674 10.820 1.00 90.06 81 ASP A O 1
ATOM 578 N N . GLU A 1 82 ? 2.242 16.361 8.691 1.00 87.88 82 GLU A N 1
ATOM 579 C CA . GLU A 1 82 ? 3.562 16.621 8.103 1.00 87.88 82 GLU A CA 1
ATOM 580 C C . GLU A 1 82 ? 4.092 18.041 8.373 1.00 87.88 82 GLU A C 1
ATOM 582 O O . GLU A 1 82 ? 5.286 18.290 8.219 1.00 87.88 82 GLU A O 1
ATOM 587 N N . SER A 1 83 ? 3.229 18.981 8.770 1.00 87.25 83 SER A N 1
ATOM 588 C CA . SER A 1 83 ? 3.618 20.349 9.123 1.00 87.25 83 SER A CA 1
ATOM 589 C C . SER A 1 83 ? 4.004 20.523 10.596 1.00 87.25 83 SER A C 1
ATOM 591 O O . SER A 1 83 ? 4.628 21.527 10.945 1.00 87.25 83 SER A O 1
ATOM 593 N N . VAL A 1 84 ? 3.652 19.558 11.452 1.00 90.44 84 VAL A N 1
ATOM 594 C CA . VAL A 1 84 ? 3.831 19.634 12.912 1.00 90.44 84 VAL A CA 1
ATOM 595 C C . VAL A 1 84 ? 4.771 18.546 13.428 1.00 90.44 84 VAL A C 1
ATOM 597 O O . VAL A 1 84 ? 5.565 18.797 14.336 1.00 90.44 84 VAL A O 1
ATOM 600 N N . ASN A 1 85 ? 4.676 17.338 12.879 1.00 92.44 85 ASN A N 1
ATOM 601 C CA . ASN A 1 85 ? 5.392 16.162 13.347 1.00 92.44 85 ASN A CA 1
ATOM 602 C C . ASN A 1 85 ? 6.694 15.927 12.580 1.00 92.44 85 ASN A C 1
ATOM 604 O O . ASN A 1 85 ? 6.815 16.205 11.389 1.00 92.44 85 ASN A O 1
ATOM 608 N N . GLU A 1 86 ? 7.665 15.332 13.271 1.00 93.19 86 GLU A N 1
ATOM 609 C CA . GLU A 1 86 ? 8.914 14.876 12.663 1.00 93.19 86 GLU A CA 1
ATOM 610 C C . GLU A 1 86 ? 8.854 13.378 12.357 1.00 93.19 86 GLU A C 1
ATOM 612 O O . GLU A 1 86 ? 8.301 12.590 13.125 1.00 93.19 86 GLU A O 1
ATOM 617 N N . ASP A 1 87 ? 9.523 12.951 11.284 1.00 92.06 87 ASP A N 1
ATOM 618 C CA . ASP A 1 87 ? 9.594 11.537 10.888 1.00 92.06 87 ASP A CA 1
ATOM 619 C C . ASP A 1 87 ? 10.112 10.605 11.990 1.00 92.06 87 ASP A C 1
ATOM 621 O O . ASP A 1 87 ? 9.728 9.437 12.064 1.00 92.06 87 ASP A O 1
ATOM 625 N N . ALA A 1 88 ? 10.966 11.120 12.876 1.00 93.12 88 ALA A N 1
ATOM 626 C CA . ALA A 1 88 ? 11.495 10.376 14.013 1.00 93.12 88 ALA A CA 1
ATOM 627 C C . ALA A 1 88 ? 10.404 9.936 15.010 1.00 93.12 88 ALA A C 1
ATOM 629 O O . ALA A 1 88 ? 10.617 8.985 15.760 1.00 93.12 88 ALA A O 1
ATOM 630 N N . GLN A 1 89 ? 9.240 10.595 15.010 1.00 93.75 89 GLN A N 1
ATOM 631 C CA . GLN A 1 89 ? 8.107 10.292 15.890 1.00 93.75 89 GLN A CA 1
ATOM 632 C C . GLN A 1 89 ? 7.218 9.164 15.347 1.00 93.75 89 GLN A C 1
ATOM 634 O O . GLN A 1 89 ? 6.471 8.559 16.115 1.00 93.75 89 GLN A O 1
ATOM 639 N N . ILE A 1 90 ? 7.316 8.846 14.048 1.00 95.19 90 ILE A N 1
ATOM 640 C CA . ILE A 1 90 ? 6.452 7.864 13.375 1.00 95.19 90 ILE A CA 1
ATOM 641 C C . ILE A 1 90 ? 6.433 6.511 14.100 1.00 95.19 90 ILE A C 1
ATOM 643 O O . ILE A 1 90 ? 5.333 6.032 14.372 1.00 95.19 90 ILE A O 1
ATOM 647 N N . PRO A 1 91 ? 7.578 5.884 14.455 1.00 94.88 91 PRO A N 1
ATOM 648 C CA . PRO A 1 91 ? 7.552 4.562 15.075 1.00 94.88 91 PRO A CA 1
ATOM 649 C C . PRO A 1 91 ? 6.784 4.536 16.396 1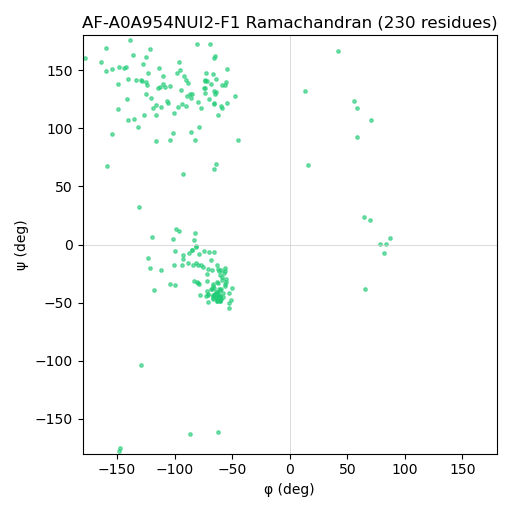.00 94.88 91 PRO A C 1
ATOM 651 O O . PRO A 1 91 ? 6.058 3.580 16.626 1.00 94.88 91 PRO A O 1
ATOM 654 N N . ALA A 1 92 ? 6.912 5.588 17.214 1.00 93.81 92 ALA A N 1
ATOM 655 C CA . ALA A 1 92 ? 6.252 5.686 18.514 1.00 93.81 92 ALA A CA 1
ATOM 656 C C . ALA A 1 92 ? 4.736 5.889 18.375 1.00 93.81 92 ALA A C 1
ATOM 658 O O . ALA A 1 92 ? 3.960 5.236 19.060 1.00 93.81 92 ALA A O 1
ATOM 659 N N . ILE A 1 93 ? 4.294 6.752 17.452 1.00 93.00 93 ILE A N 1
ATOM 660 C CA . ILE A 1 93 ? 2.857 6.959 17.196 1.00 93.00 93 ILE A CA 1
ATOM 661 C C . ILE A 1 93 ? 2.231 5.678 16.622 1.00 93.00 93 ILE A C 1
ATOM 663 O O . ILE A 1 93 ? 1.108 5.313 16.971 1.00 93.00 93 ILE A O 1
ATOM 667 N N . PHE A 1 94 ? 2.976 4.967 15.769 1.00 95.06 94 PHE A N 1
ATOM 668 C CA . PHE A 1 94 ? 2.531 3.726 15.141 1.00 95.06 94 PHE A CA 1
ATOM 669 C C . PHE A 1 94 ? 2.390 2.553 16.126 1.00 95.06 94 PHE A C 1
ATOM 671 O O . PHE A 1 94 ? 1.756 1.566 15.775 1.00 95.06 94 PHE A O 1
ATOM 678 N N . GLU A 1 95 ? 2.907 2.632 17.359 1.00 92.25 95 GLU A N 1
ATOM 679 C CA . GLU A 1 95 ? 2.693 1.582 18.374 1.00 92.25 95 GLU A CA 1
ATOM 680 C C . GLU A 1 95 ? 1.204 1.379 18.709 1.00 92.25 95 GLU A C 1
ATOM 682 O O . GLU A 1 95 ? 0.798 0.268 19.044 1.00 92.25 95 GLU A O 1
ATOM 687 N N . ASN A 1 96 ? 0.374 2.416 18.538 1.00 89.81 96 ASN A N 1
ATOM 688 C CA . ASN A 1 96 ? -1.083 2.349 18.720 1.00 89.81 96 ASN A CA 1
ATOM 689 C C . ASN A 1 96 ? -1.834 1.806 17.489 1.00 89.81 96 ASN A C 1
ATOM 691 O O . ASN A 1 96 ? -3.069 1.794 17.459 1.00 89.81 96 ASN A O 1
ATOM 695 N N . VAL A 1 97 ? -1.099 1.392 16.455 1.00 95.81 97 VAL A N 1
ATOM 696 C CA . VAL A 1 97 ? -1.637 0.877 15.200 1.00 95.81 97 VAL A CA 1
ATOM 697 C C . VAL A 1 97 ? -1.223 -0.578 15.037 1.00 95.81 97 VAL A C 1
ATOM 699 O O . VAL A 1 97 ? -0.062 -0.907 14.795 1.00 95.81 97 VAL A O 1
ATOM 702 N N . GLU A 1 98 ? -2.197 -1.472 15.123 1.00 95.12 98 GLU A N 1
ATOM 703 C CA . GLU A 1 98 ? -1.979 -2.890 14.886 1.00 95.12 98 GLU A CA 1
ATOM 704 C C . GLU A 1 98 ? -2.104 -3.201 13.395 1.00 95.12 98 GLU A C 1
ATOM 706 O O . GLU A 1 98 ? -3.078 -2.828 12.745 1.00 95.12 98 GLU A O 1
ATOM 711 N N . THR A 1 99 ? -1.116 -3.899 12.838 1.00 96.31 99 THR A N 1
ATOM 712 C CA . THR A 1 99 ? -1.183 -4.384 11.456 1.00 96.31 99 THR A CA 1
ATOM 713 C C . THR A 1 99 ? -1.720 -5.807 11.451 1.00 96.31 99 THR A C 1
ATOM 715 O O . THR A 1 99 ? -1.104 -6.695 12.037 1.00 96.31 99 THR A O 1
ATOM 718 N N . VAL A 1 100 ? -2.834 -6.027 10.760 1.00 96.69 100 VAL A N 1
ATOM 719 C CA . VAL A 1 100 ? -3.506 -7.327 10.663 1.00 96.69 100 VAL A CA 1
ATOM 720 C C . VAL A 1 100 ? -3.685 -7.745 9.205 1.00 96.69 100 VAL A C 1
ATOM 722 O O . VAL A 1 100 ? -3.613 -6.919 8.292 1.00 96.69 100 VAL A O 1
ATOM 725 N N . LEU A 1 101 ? -3.918 -9.035 8.972 1.00 97.81 101 LEU A N 1
ATOM 726 C CA . LEU A 1 101 ? -4.351 -9.553 7.676 1.00 97.81 101 LEU A CA 1
ATOM 727 C C . LEU A 1 101 ? -5.837 -9.878 7.745 1.00 97.81 101 LEU A C 1
ATOM 729 O O . LEU A 1 101 ? -6.280 -10.461 8.729 1.00 97.81 101 LEU A O 1
ATOM 733 N N . VAL A 1 102 ? -6.590 -9.510 6.711 1.00 97.00 102 VAL A N 1
ATOM 734 C CA . VAL A 1 102 ? -8.044 -9.712 6.658 1.00 97.00 102 VAL A CA 1
ATOM 735 C C . VAL A 1 102 ? -8.431 -10.391 5.356 1.00 97.00 102 VAL A C 1
ATOM 737 O O . VAL A 1 102 ? -7.887 -10.080 4.289 1.00 97.00 102 VAL A O 1
ATOM 740 N N . ASN A 1 103 ? -9.391 -11.302 5.436 1.00 97.00 103 ASN A N 1
ATOM 741 C CA . ASN A 1 103 ? -9.993 -11.925 4.268 1.00 97.00 103 ASN A CA 1
ATOM 742 C C . ASN A 1 103 ? -10.926 -10.928 3.568 1.00 97.00 103 ASN A C 1
ATOM 744 O O . ASN A 1 103 ? -11.774 -10.294 4.194 1.00 97.00 103 ASN A O 1
ATOM 748 N N . LEU A 1 104 ? -10.771 -10.776 2.255 1.00 96.19 104 LEU A N 1
ATOM 749 C CA . LEU A 1 104 ? -11.660 -9.972 1.424 1.00 96.19 104 LEU A CA 1
ATOM 750 C C . LEU A 1 104 ? -12.782 -10.845 0.847 1.00 96.19 104 LEU A C 1
ATOM 752 O O . LEU A 1 104 ? -12.504 -11.978 0.453 1.00 96.19 104 LEU A O 1
ATOM 756 N N . PRO A 1 105 ? -14.005 -10.298 0.697 1.00 95.25 105 PRO A N 1
ATOM 757 C CA . PRO A 1 105 ? -15.152 -11.051 0.194 1.00 95.25 105 PRO A CA 1
ATOM 758 C C . PRO A 1 105 ? -14.881 -11.613 -1.192 1.00 95.25 105 PRO A C 1
ATOM 760 O O . PRO A 1 105 ? -14.354 -10.900 -2.044 1.00 95.25 105 PRO A O 1
ATOM 763 N N . GLY A 1 106 ? -15.252 -12.858 -1.450 1.00 94.06 106 GLY A N 1
ATOM 764 C CA . GLY A 1 106 ? -15.116 -13.495 -2.748 1.00 94.06 106 GLY A CA 1
ATOM 765 C C . GLY A 1 106 ? -15.929 -12.836 -3.869 1.00 94.06 106 GLY A C 1
ATOM 766 O O . GLY A 1 106 ? -16.348 -11.673 -3.828 1.00 94.06 106 GLY A O 1
ATOM 767 N N . ARG A 1 107 ? -16.124 -13.603 -4.941 1.00 93.25 107 ARG A N 1
ATOM 768 C CA . ARG A 1 107 ? -17.062 -13.247 -6.005 1.00 93.25 107 ARG A CA 1
ATOM 769 C C . ARG A 1 107 ? -17.995 -14.410 -6.286 1.00 93.25 107 ARG A C 1
ATOM 771 O O . ARG A 1 107 ? -17.555 -15.559 -6.317 1.00 93.25 107 ARG A O 1
ATOM 778 N N . THR A 1 108 ? -19.253 -14.084 -6.532 1.00 92.25 108 THR A N 1
ATOM 779 C CA . THR A 1 108 ? -20.321 -15.021 -6.882 1.00 92.25 108 THR A CA 1
ATO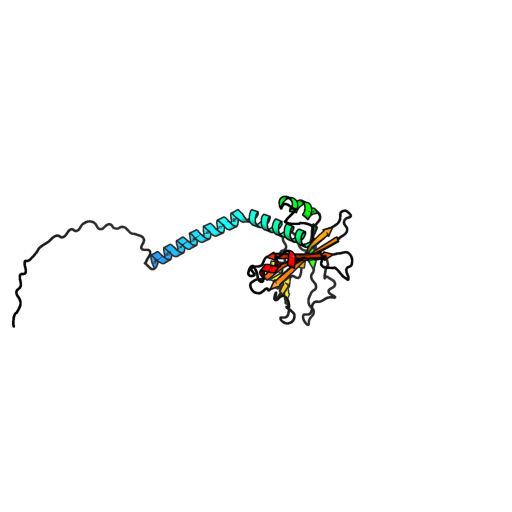M 780 C C . THR A 1 108 ? -20.104 -15.618 -8.279 1.00 92.25 108 THR A C 1
ATOM 782 O O . THR A 1 108 ? -19.212 -15.211 -9.029 1.00 92.25 108 THR A O 1
ATOM 785 N N . THR A 1 109 ? -20.923 -16.599 -8.675 1.00 88.31 109 THR A N 1
ATOM 786 C CA . THR A 1 109 ? -20.790 -17.277 -9.982 1.00 88.31 109 THR A CA 1
ATOM 787 C C . THR A 1 109 ? -21.004 -16.341 -11.177 1.00 88.31 109 THR A C 1
ATOM 789 O O . THR A 1 109 ? -20.372 -16.517 -12.217 1.00 88.31 109 THR A O 1
ATOM 792 N N . ASP A 1 110 ? -21.861 -15.332 -11.033 1.00 89.06 110 ASP A N 1
ATOM 793 C CA . ASP A 1 110 ? -22.062 -14.244 -11.999 1.00 89.06 110 ASP A CA 1
ATOM 794 C C . ASP A 1 110 ? -21.000 -13.132 -11.882 1.00 89.06 110 ASP A C 1
ATOM 796 O O . ASP A 1 110 ? -20.964 -12.204 -12.690 1.00 89.06 110 ASP A O 1
ATOM 800 N N . GLY A 1 111 ? -20.084 -13.259 -10.921 1.00 88.50 111 GLY A N 1
ATOM 801 C CA . GLY A 1 111 ? -18.907 -12.420 -10.764 1.00 88.50 111 GLY A CA 1
ATOM 802 C C . GLY A 1 111 ? -19.123 -11.152 -9.942 1.00 88.50 111 GLY A C 1
ATOM 803 O O . GLY A 1 111 ? -18.186 -10.355 -9.852 1.00 88.50 111 GLY A O 1
ATOM 804 N N . ALA A 1 112 ? -20.296 -10.948 -9.337 1.00 91.62 112 ALA A N 1
ATOM 805 C CA . ALA A 1 112 ? -20.533 -9.875 -8.372 1.00 91.62 112 ALA A CA 1
ATOM 806 C C . ALA A 1 112 ? -19.695 -10.074 -7.097 1.00 91.62 112 ALA A C 1
ATOM 808 O O . ALA A 1 112 ? -19.161 -11.155 -6.862 1.00 91.62 112 ALA A O 1
ATOM 809 N N . LEU A 1 113 ? -19.523 -9.015 -6.298 1.00 91.94 113 LEU A N 1
ATOM 810 C CA . LEU A 1 113 ? -18.933 -9.162 -4.964 1.00 91.94 113 LEU A CA 1
ATOM 811 C C . LEU A 1 113 ? -19.858 -10.023 -4.108 1.00 91.94 113 LEU A C 1
ATOM 813 O O . LEU A 1 113 ? -21.059 -9.767 -4.063 1.00 91.94 113 LEU A O 1
ATOM 817 N N . ASP A 1 114 ? -19.286 -11.018 -3.444 1.00 94.00 114 ASP A N 1
ATOM 818 C CA . ASP A 1 114 ? -20.029 -11.871 -2.526 1.00 94.00 114 ASP A CA 1
ATOM 819 C C . ASP A 1 114 ? -20.138 -11.176 -1.163 1.00 94.00 114 ASP A C 1
ATOM 821 O O . ASP A 1 114 ? -19.235 -11.253 -0.335 1.00 94.00 114 ASP A O 1
ATOM 825 N N . ILE A 1 115 ? -21.201 -10.388 -0.979 1.00 88.94 115 ILE A N 1
ATOM 826 C CA . ILE A 1 115 ? -21.431 -9.613 0.254 1.00 88.94 115 ILE A CA 1
ATOM 827 C C . ILE A 1 115 ? -21.806 -10.527 1.430 1.00 88.94 115 ILE A C 1
ATOM 829 O O . ILE A 1 115 ? -21.612 -10.142 2.580 1.00 88.94 115 ILE A O 1
ATOM 833 N N . ASP A 1 116 ? -22.290 -11.734 1.135 1.00 91.44 116 ASP A N 1
ATOM 834 C CA . ASP A 1 116 ? -22.686 -12.736 2.123 1.00 91.44 116 ASP A CA 1
ATOM 835 C C . ASP A 1 116 ? -21.561 -13.758 2.397 1.00 91.44 116 ASP A C 1
ATOM 837 O O . ASP A 1 116 ? -21.803 -14.786 3.032 1.00 91.44 116 ASP A O 1
ATOM 841 N N . ASP A 1 117 ? -20.332 -13.497 1.929 1.00 93.25 117 ASP A N 1
ATOM 842 C CA . ASP A 1 117 ? -19.165 -14.336 2.214 1.00 93.25 117 ASP A CA 1
ATOM 843 C C . ASP A 1 117 ? -18.886 -14.351 3.723 1.00 93.25 117 ASP A C 1
ATOM 845 O O . ASP A 1 117 ? -18.472 -13.353 4.314 1.00 93.25 117 ASP A O 1
ATOM 849 N N . GLU A 1 118 ? -19.103 -15.513 4.338 1.00 92.38 118 GLU A N 1
ATOM 850 C CA . GLU A 1 118 ? -18.976 -15.724 5.781 1.00 92.38 118 GLU A CA 1
ATOM 851 C C . GLU A 1 118 ? -17.560 -15.470 6.315 1.00 92.38 118 GLU A C 1
ATOM 853 O O . GLU A 1 118 ? -17.406 -15.155 7.491 1.00 92.38 118 GLU A O 1
ATOM 858 N N . HIS A 1 119 ? -16.539 -15.556 5.456 1.00 92.19 119 HIS A N 1
ATOM 859 C CA . HIS A 1 119 ? -15.150 -15.322 5.842 1.00 92.19 119 HIS A CA 1
ATOM 860 C C . HIS A 1 119 ? -14.722 -13.865 5.625 1.00 92.19 119 HIS A C 1
ATOM 862 O O . HIS A 1 119 ? -13.614 -13.489 6.015 1.00 92.19 119 HIS A O 1
ATOM 868 N N . ALA A 1 120 ? -15.540 -13.033 4.973 1.00 92.69 120 ALA A N 1
ATOM 869 C CA . ALA A 1 120 ? -15.181 -11.653 4.677 1.00 92.69 120 ALA A CA 1
ATOM 870 C C . ALA A 1 120 ? -15.017 -10.827 5.961 1.00 92.69 120 ALA A C 1
ATOM 872 O O . ALA A 1 120 ? -15.889 -10.785 6.823 1.00 92.69 120 ALA A O 1
ATOM 873 N N . GLY A 1 121 ? -13.889 -10.126 6.070 1.00 90.56 121 GLY A N 1
ATOM 874 C CA . GLY A 1 121 ? -13.548 -9.314 7.236 1.00 90.56 121 GLY A CA 1
ATOM 875 C C . GLY A 1 121 ? -12.952 -10.098 8.408 1.00 90.56 121 GLY A C 1
ATOM 876 O O . GLY A 1 121 ? -12.461 -9.472 9.346 1.00 90.56 121 GLY A O 1
ATOM 877 N N . GLU A 1 122 ? -12.922 -11.433 8.357 1.00 94.62 122 GLU A N 1
ATOM 878 C CA . GLU A 1 122 ? -12.229 -12.233 9.367 1.00 94.62 122 GLU A CA 1
ATOM 879 C C . GLU A 1 122 ? -10.712 -12.021 9.306 1.00 94.62 122 GLU A C 1
ATOM 881 O O . GLU A 1 122 ? -10.123 -11.838 8.231 1.00 94.62 122 GLU A O 1
ATOM 886 N N . LEU A 1 123 ? -10.069 -12.082 10.474 1.00 95.81 123 LEU A N 1
ATOM 887 C CA . LEU A 1 123 ? -8.616 -12.047 10.574 1.00 95.81 123 LEU A CA 1
ATOM 888 C C . LEU A 1 123 ? -8.010 -13.325 9.986 1.00 95.81 123 LEU A C 1
ATOM 890 O O . LEU A 1 123 ? -8.499 -14.432 10.209 1.00 95.81 123 LEU A O 1
ATOM 894 N N . ASN A 1 124 ? -6.923 -13.170 9.235 1.00 95.50 124 ASN A N 1
ATOM 895 C CA . ASN A 1 124 ? -6.202 -14.286 8.644 1.00 95.50 124 ASN A CA 1
ATOM 896 C C . ASN A 1 124 ? -4.936 -14.607 9.444 1.00 95.50 124 ASN A C 1
ATOM 898 O O . ASN A 1 124 ? -3.869 -14.045 9.196 1.00 95.50 124 ASN A O 1
ATOM 902 N N . ASP A 1 125 ? -5.054 -15.575 10.351 1.00 92.62 125 ASP A N 1
ATOM 903 C CA . ASP A 1 125 ? -3.945 -16.039 11.199 1.00 92.62 125 ASP A CA 1
ATOM 904 C C . ASP A 1 125 ? -3.061 -17.104 10.521 1.00 92.62 125 ASP A C 1
ATOM 906 O O . ASP A 1 125 ? -2.040 -17.528 11.064 1.00 92.62 125 ASP A O 1
ATOM 910 N N . ASN A 1 126 ? -3.435 -17.555 9.318 1.00 93.19 126 ASN A N 1
ATOM 911 C CA . ASN A 1 126 ? -2.685 -18.568 8.569 1.00 93.19 126 ASN A CA 1
ATOM 912 C C . ASN A 1 126 ? -1.467 -17.979 7.842 1.00 93.19 126 ASN A C 1
ATOM 914 O O . ASN A 1 126 ? -0.570 -18.713 7.420 1.00 93.19 126 ASN A O 1
ATOM 918 N N . LEU A 1 127 ? -1.446 -16.659 7.662 1.00 94.69 127 LEU A N 1
ATOM 919 C CA . LEU A 1 127 ? -0.404 -15.923 6.961 1.00 94.69 127 LEU A CA 1
ATOM 920 C C . LEU A 1 127 ? 0.365 -15.025 7.932 1.00 94.69 127 LEU A C 1
ATOM 922 O O . LEU A 1 127 ? -0.152 -14.562 8.942 1.00 94.69 127 LEU A O 1
ATOM 926 N N . ASN A 1 128 ? 1.631 -14.760 7.616 1.00 94.56 128 ASN A N 1
ATOM 927 C CA . ASN A 1 128 ? 2.480 -13.915 8.449 1.00 94.56 128 ASN A CA 1
ATOM 928 C C . ASN A 1 128 ? 2.497 -12.478 7.911 1.00 94.56 128 ASN A C 1
ATOM 930 O O . ASN A 1 128 ? 2.989 -12.234 6.809 1.00 94.56 128 ASN A O 1
ATOM 934 N N . VAL A 1 129 ? 2.024 -11.529 8.725 1.00 92.75 129 VAL A N 1
ATOM 935 C CA . VAL A 1 129 ? 2.005 -10.083 8.433 1.00 92.75 129 VAL A CA 1
ATOM 936 C C . VAL A 1 129 ? 3.368 -9.558 7.958 1.00 92.75 129 VAL A C 1
ATOM 938 O O . VAL A 1 129 ? 3.428 -8.715 7.070 1.00 92.75 129 VAL A O 1
ATOM 941 N N . ALA A 1 130 ? 4.474 -10.058 8.516 1.00 90.31 130 ALA A N 1
ATOM 942 C CA . ALA A 1 130 ? 5.817 -9.573 8.202 1.00 90.31 130 ALA A CA 1
ATOM 943 C C . ALA A 1 130 ? 6.341 -10.036 6.832 1.00 90.31 130 ALA A C 1
ATOM 945 O O . ALA A 1 130 ? 7.303 -9.459 6.323 1.00 90.31 130 ALA A O 1
ATOM 946 N N . THR A 1 131 ? 5.764 -11.090 6.248 1.00 92.94 131 THR A N 1
ATOM 947 C CA . THR A 1 131 ? 6.262 -11.690 4.997 1.00 92.94 131 THR A CA 1
ATOM 948 C C . THR A 1 131 ? 5.239 -11.708 3.868 1.00 92.94 131 THR A C 1
ATOM 950 O O . THR A 1 131 ? 5.630 -11.829 2.704 1.00 92.94 131 THR A O 1
ATOM 953 N N . TYR A 1 132 ? 3.950 -11.589 4.184 1.00 95.38 132 TYR A N 1
ATOM 954 C CA . TYR A 1 132 ? 2.879 -11.549 3.200 1.00 95.38 132 TYR A CA 1
ATOM 955 C C . TYR A 1 132 ? 2.867 -10.219 2.432 1.00 95.38 132 TYR A C 1
ATOM 957 O O . TYR A 1 132 ? 3.088 -9.150 2.992 1.00 95.38 132 TYR A O 1
ATOM 965 N N . ASP A 1 133 ? 2.607 -10.292 1.126 1.00 95.62 133 ASP A N 1
ATOM 966 C CA . ASP A 1 133 ? 2.593 -9.138 0.224 1.00 95.62 133 ASP A CA 1
ATOM 967 C C . ASP A 1 133 ? 1.309 -9.166 -0.625 1.00 95.62 133 ASP A C 1
ATOM 969 O O . ASP A 1 133 ? 1.249 -9.899 -1.625 1.00 95.62 133 ASP A O 1
ATOM 973 N N . PRO A 1 134 ? 0.291 -8.359 -0.264 1.00 95.88 134 PRO A N 1
ATOM 974 C CA . PRO A 1 134 ? -0.972 -8.278 -0.998 1.00 95.88 134 PRO A CA 1
ATOM 975 C C . PRO A 1 134 ? -0.794 -7.931 -2.482 1.00 95.88 134 PRO A C 1
ATOM 977 O O . PRO A 1 134 ? -1.511 -8.445 -3.339 1.00 95.88 134 PRO A O 1
ATOM 980 N N . ARG A 1 135 ? 0.208 -7.111 -2.836 1.00 95.19 135 ARG A N 1
ATOM 981 C CA . ARG A 1 135 ? 0.442 -6.700 -4.231 1.00 95.19 135 ARG A CA 1
ATOM 982 C C . ARG A 1 135 ? 1.002 -7.836 -5.080 1.00 95.19 135 ARG A C 1
ATOM 984 O O . ARG A 1 135 ? 0.758 -7.879 -6.289 1.00 95.19 135 ARG A O 1
ATOM 991 N N . LYS A 1 136 ? 1.777 -8.747 -4.482 1.00 96.75 136 LYS A N 1
ATOM 992 C CA . LYS A 1 136 ? 2.184 -9.997 -5.147 1.00 96.75 136 LYS A CA 1
ATOM 993 C C . LYS A 1 136 ? 1.009 -10.961 -5.246 1.00 96.75 136 LYS A C 1
ATOM 995 O O . LYS A 1 136 ? 0.788 -11.499 -6.328 1.00 96.75 136 LYS A O 1
ATOM 1000 N N . ALA A 1 137 ? 0.239 -11.116 -4.170 1.00 97.38 137 ALA A N 1
ATOM 1001 C CA . ALA A 1 137 ? -0.938 -11.981 -4.137 1.00 97.38 137 ALA A CA 1
ATOM 1002 C C . ALA A 1 137 ? -1.972 -11.599 -5.208 1.00 97.38 137 ALA A C 1
ATOM 1004 O O . ALA A 1 137 ? -2.449 -12.466 -5.935 1.00 97.38 137 ALA A O 1
ATOM 1005 N N . ALA A 1 138 ? -2.225 -10.301 -5.413 1.00 97.12 138 ALA A N 1
ATOM 1006 C CA . ALA A 1 138 ? -3.124 -9.793 -6.454 1.00 97.12 138 ALA A CA 1
ATOM 1007 C C . ALA A 1 138 ? -2.743 -10.244 -7.883 1.00 97.12 138 ALA A C 1
ATOM 1009 O O . ALA A 1 138 ? -3.600 -10.317 -8.766 1.00 97.12 138 ALA A O 1
ATOM 1010 N N . LYS A 1 139 ? -1.467 -10.576 -8.123 1.00 96.19 139 LYS A N 1
ATOM 1011 C CA . LYS A 1 139 ? -0.953 -11.038 -9.423 1.00 96.19 139 LYS A CA 1
ATOM 1012 C C . LYS A 1 139 ? -0.942 -12.561 -9.567 1.00 96.19 139 LYS A C 1
ATOM 1014 O O . LYS A 1 139 ? -0.854 -13.042 -10.696 1.00 96.19 139 LYS A O 1
ATOM 1019 N N . ASP A 1 140 ? -1.023 -13.313 -8.471 1.00 97.00 140 ASP A N 1
ATOM 1020 C CA . ASP A 1 140 ? -1.044 -14.777 -8.491 1.00 97.00 140 ASP A CA 1
ATOM 1021 C C . ASP A 1 140 ? -2.491 -15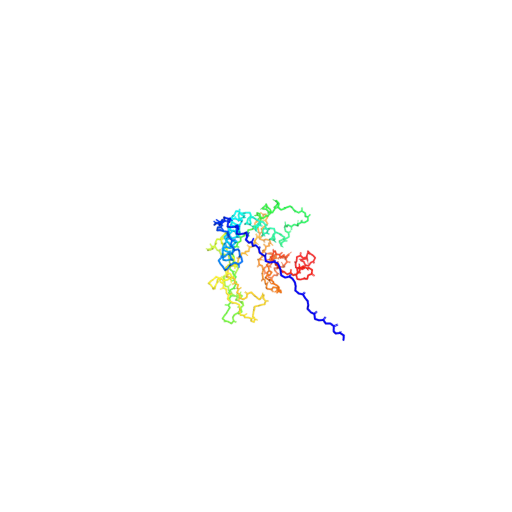.285 -8.592 1.00 97.00 140 ASP A C 1
ATOM 1023 O O . ASP A 1 140 ? -3.289 -15.026 -7.689 1.00 97.00 140 ASP A O 1
ATOM 1027 N N . PRO A 1 141 ? -2.870 -16.039 -9.643 1.00 96.12 141 PRO A N 1
ATOM 1028 C CA . PRO A 1 141 ? -4.215 -16.585 -9.774 1.00 96.12 141 PRO A CA 1
ATOM 1029 C C . PRO A 1 141 ? -4.708 -17.450 -8.608 1.00 96.12 141 PRO A C 1
ATOM 1031 O O . PRO A 1 141 ? -5.919 -17.596 -8.452 1.00 96.12 141 PRO A O 1
ATOM 1034 N N . LYS A 1 142 ? -3.805 -18.026 -7.806 1.00 96.19 142 LYS A N 1
ATOM 1035 C CA . LYS A 1 142 ? -4.153 -18.847 -6.637 1.00 96.19 142 LYS A CA 1
ATOM 1036 C C . LYS A 1 142 ? -4.541 -18.007 -5.423 1.00 96.19 142 LYS A C 1
ATOM 1038 O O . LYS A 1 142 ? -5.459 -18.382 -4.695 1.00 96.19 142 LYS A O 1
ATOM 1043 N N . GLU A 1 143 ? -3.909 -16.849 -5.268 1.00 96.00 143 GLU A N 1
ATOM 1044 C CA . GLU A 1 143 ? -4.058 -15.942 -4.120 1.00 96.00 143 GLU A CA 1
ATOM 1045 C C . GLU A 1 143 ? -4.971 -14.740 -4.421 1.00 96.00 143 GLU A C 1
ATOM 1047 O O . GLU A 1 143 ? -5.155 -13.848 -3.594 1.00 96.00 143 GLU A O 1
ATOM 1052 N N . SER A 1 144 ? -5.574 -14.706 -5.612 1.00 96.94 144 SER A N 1
ATOM 1053 C CA . SER A 1 144 ? -6.427 -13.607 -6.071 1.00 96.94 144 SER A CA 1
ATOM 1054 C C . SER A 1 144 ? -7.702 -14.094 -6.745 1.00 96.94 144 SER A C 1
ATOM 1056 O O . SER A 1 144 ? -7.803 -15.229 -7.212 1.00 96.94 144 SER A O 1
ATOM 1058 N N . VAL A 1 145 ? -8.666 -13.189 -6.859 1.00 95.62 145 VAL A N 1
ATOM 1059 C CA . VAL A 1 145 ? -9.925 -13.370 -7.579 1.00 95.62 145 VAL A CA 1
ATOM 1060 C C . VAL A 1 145 ? -9.894 -12.526 -8.853 1.00 95.62 145 VAL A C 1
ATOM 1062 O O . VAL A 1 145 ? -9.460 -11.373 -8.835 1.00 95.62 145 VAL A O 1
ATOM 1065 N N . ALA A 1 146 ? -10.328 -13.104 -9.977 1.00 95.44 146 ALA A N 1
ATOM 1066 C CA . ALA A 1 146 ? -10.489 -12.368 -11.231 1.00 95.44 146 ALA A CA 1
ATOM 1067 C C . ALA A 1 146 ? -11.724 -11.465 -11.165 1.00 95.44 146 ALA A C 1
ATOM 1069 O O . ALA A 1 146 ? -12.765 -11.880 -10.661 1.00 95.44 146 ALA A O 1
ATOM 1070 N N . ILE A 1 147 ? -11.623 -10.258 -11.711 1.00 96.06 147 ILE A N 1
ATOM 1071 C CA . ILE A 1 147 ? -12.726 -9.305 -11.766 1.00 96.06 147 ILE A CA 1
ATOM 1072 C C . ILE A 1 147 ? -13.245 -9.256 -13.207 1.00 96.06 147 ILE A C 1
ATOM 1074 O O . ILE A 1 147 ? -12.464 -8.960 -14.118 1.00 96.06 147 ILE A O 1
ATOM 1078 N N . PRO A 1 148 ? -14.535 -9.555 -13.445 1.00 95.44 148 PRO A N 1
ATOM 1079 C CA . PRO A 1 148 ? -15.137 -9.388 -14.762 1.00 95.44 148 PRO A CA 1
ATOM 1080 C C . PRO A 1 148 ? -14.964 -7.958 -15.270 1.00 95.44 148 PRO A C 1
ATOM 1082 O O . PRO A 1 148 ? -15.114 -7.007 -14.510 1.00 95.44 148 PRO A O 1
ATOM 1085 N N . ALA A 1 149 ? -14.676 -7.790 -16.561 1.00 95.75 149 ALA A N 1
ATOM 1086 C CA . ALA A 1 149 ? -14.349 -6.478 -17.124 1.00 95.75 149 ALA A CA 1
ATOM 1087 C C . ALA A 1 149 ? -15.465 -5.432 -16.942 1.00 95.75 149 ALA A C 1
ATOM 1089 O O . ALA A 1 149 ? -15.171 -4.251 -16.816 1.00 95.75 149 ALA A O 1
ATOM 1090 N N . ASN A 1 150 ? -16.728 -5.864 -16.905 1.00 95.38 150 ASN A N 1
ATOM 1091 C CA . ASN A 1 150 ? -17.895 -5.012 -16.670 1.00 95.38 150 ASN A CA 1
ATOM 1092 C C . ASN A 1 150 ? -18.122 -4.649 -15.192 1.00 95.38 150 ASN A C 1
ATOM 1094 O O . ASN A 1 150 ? -19.015 -3.863 -14.913 1.00 95.38 150 ASN A O 1
ATOM 1098 N N . LEU A 1 151 ? -17.370 -5.252 -14.268 1.00 95.44 151 LEU A N 1
ATOM 1099 C CA . LEU A 1 151 ? -17.417 -5.003 -12.821 1.00 95.44 151 LEU A CA 1
ATOM 1100 C C . LEU A 1 151 ? -16.061 -4.500 -12.287 1.00 95.44 151 LEU A C 1
ATOM 1102 O O . LEU A 1 151 ? -15.856 -4.412 -11.076 1.00 95.44 151 LEU A O 1
ATOM 1106 N N . ASP A 1 152 ? -15.108 -4.232 -13.185 1.00 96.19 152 ASP A N 1
ATOM 1107 C CA . ASP A 1 152 ? -13.746 -3.790 -12.882 1.00 96.19 152 ASP A CA 1
ATOM 1108 C C . ASP A 1 152 ? -13.655 -2.260 -12.895 1.00 96.19 152 ASP A C 1
ATOM 1110 O O . ASP A 1 152 ? -12.911 -1.680 -13.686 1.00 96.19 152 ASP A O 1
ATOM 1114 N N . GLU A 1 153 ? -14.420 -1.610 -12.014 1.00 95.69 153 GLU A N 1
ATOM 1115 C CA . GLU A 1 153 ? -14.487 -0.141 -11.899 1.00 95.69 153 GLU A CA 1
ATOM 1116 C C . GLU A 1 153 ? -13.107 0.488 -11.656 1.00 95.69 153 GLU A C 1
ATOM 1118 O O . GLU A 1 153 ? -12.779 1.548 -12.184 1.00 95.69 153 GLU A O 1
ATOM 1123 N N . ALA A 1 154 ? -12.258 -0.200 -10.888 1.00 96.31 154 ALA A N 1
ATOM 1124 C CA . ALA A 1 154 ? -10.908 0.251 -10.571 1.00 96.31 154 ALA A CA 1
ATOM 1125 C C . ALA A 1 154 ? -9.868 -0.127 -11.643 1.00 96.31 154 ALA A C 1
ATOM 1127 O O . ALA A 1 154 ? -8.702 0.242 -11.516 1.00 96.31 154 ALA A O 1
ATOM 1128 N N . GLY A 1 155 ? -10.237 -0.878 -12.686 1.00 96.69 155 GLY A N 1
ATOM 1129 C CA . GLY A 1 155 ? -9.323 -1.268 -13.762 1.00 96.69 155 GLY A CA 1
ATOM 1130 C C . GLY A 1 155 ? -8.160 -2.174 -13.331 1.00 96.69 155 GLY A C 1
ATOM 1131 O O . GLY A 1 155 ? -7.124 -2.188 -14.001 1.00 96.69 155 GLY A O 1
ATOM 1132 N N . ILE A 1 156 ? -8.300 -2.912 -12.226 1.00 96.62 156 ILE A N 1
ATOM 1133 C CA . ILE A 1 156 ? -7.228 -3.706 -11.602 1.00 96.62 156 ILE A CA 1
ATOM 1134 C C . ILE A 1 156 ? -7.198 -5.162 -12.080 1.00 96.62 156 ILE A C 1
ATOM 1136 O O . ILE A 1 156 ? -6.197 -5.845 -11.873 1.00 96.62 156 ILE A O 1
ATOM 1140 N N . LYS A 1 157 ? -8.246 -5.630 -12.776 1.00 96.19 157 LYS A N 1
ATOM 1141 C CA . LYS A 1 157 ? -8.401 -6.977 -13.376 1.00 96.19 157 LYS A CA 1
ATOM 1142 C C . LYS A 1 157 ? -8.471 -8.137 -12.384 1.00 96.19 157 LYS A C 1
ATOM 1144 O O . LYS A 1 157 ? -9.203 -9.098 -12.616 1.00 96.19 157 LYS A O 1
ATOM 1149 N N . ARG A 1 158 ? -7.695 -8.090 -11.306 1.00 95.75 158 ARG A N 1
ATOM 1150 C CA . ARG A 1 158 ? -7.644 -9.075 -10.230 1.00 95.75 158 ARG A CA 1
ATOM 1151 C C . ARG A 1 158 ? -7.467 -8.355 -8.900 1.00 95.75 158 ARG A C 1
ATOM 1153 O O . ARG A 1 158 ? -6.875 -7.281 -8.862 1.00 95.75 158 ARG A O 1
ATOM 1160 N N . ARG A 1 159 ? -7.949 -8.972 -7.827 1.00 96.88 159 ARG A N 1
ATOM 1161 C CA . ARG A 1 159 ? -7.764 -8.499 -6.451 1.00 96.88 159 ARG A CA 1
ATOM 1162 C C . ARG A 1 159 ? -7.335 -9.661 -5.574 1.00 96.88 159 ARG A C 1
ATOM 1164 O O . ARG A 1 159 ? -7.821 -10.775 -5.756 1.00 96.88 159 ARG A O 1
ATOM 1171 N N . GLU A 1 160 ? -6.428 -9.413 -4.648 1.00 97.69 160 GLU A N 1
ATOM 1172 C CA . GLU A 1 160 ? -6.024 -10.362 -3.621 1.00 97.69 160 GLU A CA 1
ATOM 1173 C C . GLU A 1 160 ? -7.226 -10.893 -2.817 1.00 97.69 160 GLU A C 1
ATOM 1175 O O . GLU A 1 160 ? -8.259 -10.227 -2.682 1.00 97.69 160 GLU A O 1
ATOM 1180 N N . LYS A 1 161 ? -7.093 -12.122 -2.309 1.00 96.88 161 LYS A N 1
ATOM 1181 C CA . LYS A 1 161 ? -8.060 -12.734 -1.384 1.00 96.88 161 LYS A CA 1
ATOM 1182 C C . LYS A 1 161 ? -7.869 -12.257 0.050 1.00 96.88 161 LYS A C 1
ATOM 1184 O O . LYS A 1 161 ? -8.837 -12.162 0.787 1.00 96.88 161 LYS A O 1
ATOM 1189 N N . VAL A 1 162 ? -6.630 -11.968 0.431 1.00 97.81 162 VAL A N 1
ATOM 1190 C CA . VAL A 1 162 ? -6.264 -11.501 1.770 1.00 97.81 162 VAL A CA 1
ATOM 1191 C C . VAL A 1 162 ? -5.510 -10.197 1.613 1.00 97.81 162 VAL A C 1
ATOM 1193 O O . VAL A 1 162 ? -4.559 -10.140 0.832 1.00 97.81 162 VAL A O 1
ATOM 1196 N N . THR A 1 163 ? -5.909 -9.165 2.345 1.00 97.56 163 THR A N 1
ATOM 1197 C CA . THR A 1 163 ? -5.238 -7.863 2.327 1.00 97.56 163 THR A CA 1
ATOM 1198 C C . THR A 1 163 ? -4.741 -7.483 3.714 1.00 97.56 163 THR A C 1
ATOM 1200 O O . THR A 1 163 ? -5.072 -8.127 4.707 1.00 97.56 163 THR A O 1
ATOM 1203 N N . THR A 1 164 ? -3.907 -6.454 3.781 1.00 96.94 164 THR A N 1
ATOM 1204 C CA . THR A 1 164 ? -3.449 -5.885 5.052 1.00 96.94 164 THR A CA 1
ATOM 1205 C C . THR A 1 164 ? -4.436 -4.818 5.506 1.00 96.94 164 THR A C 1
ATOM 1207 O O . THR A 1 164 ? -4.873 -4.022 4.687 1.00 96.94 164 THR A O 1
ATOM 1210 N N . ALA A 1 165 ? -4.755 -4.760 6.793 1.00 96.69 165 ALA A N 1
ATOM 1211 C CA . ALA A 1 165 ? -5.488 -3.653 7.399 1.00 96.69 165 ALA A CA 1
ATOM 1212 C C . ALA A 1 165 ? -4.724 -3.120 8.612 1.00 96.69 165 ALA A C 1
ATOM 1214 O O . ALA A 1 165 ? -3.938 -3.842 9.231 1.00 96.69 165 ALA A O 1
ATOM 1215 N N . TYR A 1 166 ? -4.961 -1.857 8.950 1.00 97.25 166 TYR A N 1
ATOM 1216 C CA . TYR A 1 166 ? -4.351 -1.217 10.108 1.00 97.25 166 TYR A CA 1
ATOM 1217 C C . TYR A 1 166 ? -5.439 -0.785 11.079 1.00 97.25 166 TYR A C 1
ATOM 1219 O O . TYR A 1 166 ? -6.298 0.031 10.749 1.00 97.25 166 TYR A O 1
ATOM 1227 N N . VAL A 1 167 ? -5.409 -1.358 12.272 1.00 95.88 167 VAL A N 1
ATOM 1228 C CA . VAL A 1 167 ? -6.407 -1.156 13.315 1.00 95.88 167 VAL A CA 1
ATOM 1229 C C . VAL A 1 167 ? -5.842 -0.164 14.317 1.00 95.88 167 VAL A C 1
ATOM 1231 O O . VAL A 1 167 ? -4.865 -0.449 15.007 1.00 95.88 167 VAL A O 1
ATOM 1234 N N . VAL A 1 168 ? -6.454 1.012 14.389 1.00 95.50 168 VAL A N 1
ATOM 1235 C CA . VAL A 1 168 ? -6.095 2.035 15.370 1.00 95.50 168 VAL A CA 1
ATOM 1236 C C . VAL A 1 168 ? -6.852 1.744 16.657 1.00 95.50 168 VAL A C 1
ATOM 1238 O O . VAL A 1 168 ? -8.084 1.637 16.644 1.00 95.50 168 VAL A O 1
ATOM 1241 N N . LYS A 1 169 ? -6.120 1.640 17.765 1.00 92.44 169 LYS A N 1
ATOM 1242 C CA . LYS A 1 169 ? -6.682 1.386 19.094 1.00 92.44 169 LYS A CA 1
ATOM 1243 C C . LYS A 1 169 ? -6.558 2.614 19.990 1.00 92.44 169 LYS A C 1
ATOM 1245 O O . LYS A 1 169 ? -5.580 3.354 19.903 1.00 92.44 169 LYS A O 1
ATOM 1250 N N . SER A 1 170 ? -7.541 2.828 20.856 1.00 89.62 170 SER A N 1
ATOM 1251 C CA . SER A 1 170 ? -7.425 3.759 21.984 1.00 89.62 170 SER A CA 1
ATOM 1252 C C . SER A 1 170 ? -6.687 3.124 23.162 1.00 89.62 170 SER A C 1
ATOM 1254 O O . SER A 1 170 ? -6.410 1.925 23.178 1.00 89.62 170 SER A O 1
ATOM 1256 N N . GLU A 1 171 ? -6.387 3.933 24.181 1.00 87.00 171 GLU A N 1
ATOM 1257 C CA . GLU A 1 171 ? -5.677 3.504 25.396 1.00 87.00 171 GLU A CA 1
ATOM 1258 C C . GLU A 1 171 ? -6.389 2.374 26.161 1.00 87.00 171 GLU A C 1
ATOM 1260 O O . GLU A 1 171 ? -5.741 1.567 26.822 1.00 87.00 171 GLU A O 1
ATOM 1265 N N . ASP A 1 172 ? -7.717 2.290 26.058 1.00 88.56 172 ASP A N 1
ATOM 1266 C CA . ASP A 1 172 ? -8.530 1.222 26.653 1.00 88.56 172 ASP A CA 1
ATOM 1267 C C . ASP A 1 172 ? -8.567 -0.070 25.811 1.00 88.56 172 ASP A C 1
ATOM 1269 O O . ASP A 1 172 ? -9.189 -1.056 26.207 1.00 88.56 172 ASP A O 1
ATOM 1273 N N . GLY A 1 173 ? -7.894 -0.076 24.657 1.00 85.75 173 GLY A N 1
ATOM 1274 C CA . GLY A 1 173 ? -7.825 -1.198 23.727 1.00 85.75 173 GLY A CA 1
ATOM 1275 C C . GLY A 1 173 ? -9.006 -1.307 22.760 1.00 85.75 173 GLY A C 1
ATOM 1276 O O . GLY A 1 173 ? -9.014 -2.236 21.948 1.00 85.75 173 GLY A O 1
ATOM 1277 N N . SER A 1 174 ? -9.985 -0.395 22.811 1.00 89.88 174 SER A N 1
ATOM 1278 C CA . SER A 1 174 ? -11.089 -0.384 21.848 1.00 89.88 174 SER A CA 1
ATOM 1279 C C . SER A 1 174 ? -10.628 0.092 20.464 1.00 89.88 174 SER A C 1
ATOM 1281 O O . SER A 1 174 ? -9.686 0.874 20.326 1.00 89.88 174 SER A O 1
ATOM 1283 N N . ILE A 1 175 ? -11.253 -0.443 19.411 1.00 91.19 175 ILE A N 1
ATOM 1284 C CA . ILE A 1 175 ? -10.934 -0.077 18.027 1.00 91.19 175 ILE A CA 1
ATOM 1285 C C . ILE A 1 175 ? -11.635 1.242 17.713 1.00 91.19 175 ILE A C 1
ATOM 1287 O O . ILE A 1 175 ? -12.856 1.328 17.808 1.00 91.19 175 ILE A O 1
ATOM 1291 N N . VAL A 1 176 ? -10.868 2.255 17.310 1.00 92.25 176 VAL A N 1
ATOM 1292 C CA . VAL A 1 176 ? -11.406 3.588 16.992 1.00 92.25 176 VAL A CA 1
ATOM 1293 C C . VAL A 1 176 ? -11.493 3.843 15.492 1.00 92.25 176 VAL A C 1
ATOM 1295 O O . VAL A 1 176 ? -12.417 4.515 15.032 1.00 92.25 176 VAL A O 1
ATOM 1298 N N . GLN A 1 177 ? -10.546 3.306 14.722 1.00 94.56 177 GLN A N 1
ATOM 1299 C CA . GLN A 1 177 ? -10.490 3.455 13.271 1.00 94.56 177 GLN A CA 1
ATOM 1300 C C . GLN A 1 177 ? -9.873 2.218 12.619 1.00 94.56 177 GLN A C 1
ATOM 1302 O O . GLN A 1 177 ? -9.026 1.542 13.206 1.00 94.56 177 GLN A O 1
ATOM 1307 N N . ILE A 1 178 ? -10.264 1.966 11.375 1.00 95.31 178 ILE A N 1
ATOM 1308 C CA . ILE A 1 178 ? -9.672 0.958 10.500 1.00 95.31 178 ILE A CA 1
ATOM 1309 C C . ILE A 1 178 ? -9.148 1.681 9.263 1.00 95.31 178 ILE A C 1
ATOM 1311 O O . ILE A 1 178 ? -9.887 2.405 8.601 1.00 95.31 178 ILE A O 1
ATOM 1315 N N . VAL A 1 179 ? -7.875 1.481 8.939 1.00 97.31 179 VAL A N 1
ATOM 1316 C CA . VAL A 1 179 ? -7.252 2.013 7.727 1.00 97.31 179 VAL A CA 1
ATOM 1317 C C . VAL A 1 179 ? -7.030 0.871 6.745 1.00 97.31 179 VAL A C 1
ATOM 1319 O O . VAL A 1 179 ? -6.364 -0.117 7.064 1.00 97.31 179 VAL A O 1
ATOM 1322 N N . LEU A 1 180 ? -7.584 1.009 5.543 1.00 96.88 180 LEU A N 1
ATOM 1323 C CA . LEU A 1 180 ? -7.521 0.005 4.485 1.00 96.88 180 LEU A CA 1
ATOM 1324 C C . LEU A 1 180 ? -6.677 0.503 3.308 1.00 96.88 180 LEU A C 1
ATOM 1326 O O . LEU A 1 180 ? -6.847 1.648 2.878 1.00 96.88 180 LEU A O 1
ATOM 1330 N N . PRO A 1 181 ? -5.786 -0.330 2.745 1.00 97.31 181 PRO A N 1
ATOM 1331 C CA . PRO A 1 181 ? -5.144 -0.030 1.480 1.00 97.31 181 PRO A CA 1
ATOM 1332 C C . PRO A 1 181 ? -6.189 -0.033 0.365 1.00 97.31 181 PRO A C 1
ATOM 1334 O O . PRO A 1 181 ? -6.976 -0.967 0.222 1.00 97.31 181 PRO A O 1
ATOM 1337 N N . ILE A 1 182 ? -6.157 1.005 -0.459 1.00 97.25 182 ILE A N 1
ATOM 1338 C CA . ILE A 1 182 ? -6.977 1.129 -1.662 1.00 97.25 182 ILE A CA 1
ATOM 1339 C C . ILE A 1 182 ? -6.068 1.323 -2.866 1.00 97.25 182 ILE A C 1
ATOM 1341 O O . ILE A 1 182 ? -4.995 1.921 -2.762 1.00 97.25 182 ILE A O 1
ATOM 1345 N N . TYR A 1 183 ? -6.475 0.811 -4.023 1.00 97.81 183 TYR A N 1
ATOM 1346 C CA . TYR A 1 183 ? -5.740 1.055 -5.254 1.00 97.81 183 TYR A CA 1
ATOM 1347 C C . TYR A 1 183 ? -6.623 0.942 -6.491 1.00 97.81 183 TYR A C 1
ATOM 1349 O O . TYR A 1 183 ? -7.606 0.203 -6.516 1.00 97.81 183 TYR A O 1
ATOM 1357 N N . GLY A 1 184 ? -6.256 1.686 -7.531 1.00 97.81 184 GLY A N 1
ATOM 1358 C CA . GLY A 1 184 ? -7.013 1.749 -8.775 1.00 97.81 184 GLY A CA 1
ATOM 1359 C C . GLY A 1 184 ? -6.201 2.333 -9.922 1.00 97.81 184 GLY A C 1
ATOM 1360 O O . GLY A 1 184 ? -5.197 3.020 -9.722 1.00 97.81 184 GLY A O 1
ATOM 1361 N N . LYS A 1 185 ? -6.600 2.018 -11.150 1.00 97.81 185 LYS A N 1
ATOM 1362 C CA . LYS A 1 185 ? -5.937 2.483 -12.363 1.00 97.81 185 LYS A CA 1
ATOM 1363 C C . LYS A 1 185 ? -6.313 3.942 -12.638 1.00 97.81 185 LYS A C 1
ATOM 1365 O O . LYS A 1 185 ? -7.471 4.250 -12.892 1.00 97.81 185 LYS A O 1
ATOM 1370 N N . GLY A 1 186 ? -5.311 4.818 -12.617 1.00 96.00 186 GLY A N 1
ATOM 1371 C CA . GLY A 1 186 ? -5.392 6.180 -13.140 1.00 96.00 186 GLY A CA 1
ATOM 1372 C C . GLY A 1 186 ? -5.082 6.236 -14.632 1.00 96.00 186 GLY A C 1
ATOM 1373 O O . GLY A 1 186 ? -5.055 5.211 -15.322 1.00 96.00 186 GLY A O 1
ATOM 1374 N N . LEU A 1 187 ? -4.789 7.436 -15.137 1.00 95.50 187 LEU A N 1
ATOM 1375 C CA . LEU A 1 187 ? -4.465 7.613 -16.550 1.00 95.50 187 LEU A CA 1
ATOM 1376 C C . LEU A 1 187 ? -3.095 7.008 -16.873 1.00 95.50 187 LEU A C 1
ATOM 1378 O O . LEU A 1 187 ? -2.963 6.206 -17.800 1.00 95.50 187 LEU A O 1
ATOM 1382 N N . TRP A 1 188 ? -2.080 7.338 -16.077 1.00 94.81 188 TRP A N 1
ATOM 1383 C CA . TRP A 1 188 ? -0.698 6.942 -16.354 1.00 94.81 188 TRP A CA 1
ATOM 1384 C C . TRP A 1 188 ? -0.261 5.729 -15.538 1.00 94.81 188 TRP A C 1
ATOM 1386 O O . TRP A 1 188 ? 0.436 4.844 -16.034 1.00 94.81 188 TRP A O 1
ATOM 1396 N N . SER A 1 189 ? -0.744 5.614 -14.309 1.00 96.44 189 SER A N 1
ATOM 1397 C CA . SER A 1 189 ? -0.238 4.678 -13.306 1.00 96.44 189 SER A CA 1
ATOM 1398 C C . SER A 1 189 ? -1.363 4.016 -12.516 1.00 96.44 189 SER A C 1
ATOM 1400 O O . SER A 1 189 ? -2.537 4.287 -12.754 1.00 96.44 189 SER A O 1
ATOM 1402 N N . THR A 1 190 ? -1.020 3.079 -11.638 1.00 96.88 190 THR A N 1
ATOM 1403 C CA . THR A 1 190 ? -1.932 2.645 -10.575 1.00 96.88 190 THR A CA 1
ATOM 1404 C C . THR A 1 190 ? -1.682 3.553 -9.385 1.00 96.88 190 THR A C 1
ATOM 1406 O O . THR A 1 190 ? -0.532 3.702 -8.978 1.00 96.88 190 THR A O 1
ATOM 1409 N N . LEU A 1 191 ? -2.744 4.148 -8.856 1.00 97.94 191 LEU A N 1
ATOM 1410 C CA . LEU A 1 191 ? -2.694 4.912 -7.625 1.00 97.94 191 LEU A CA 1
ATOM 1411 C C . LEU A 1 191 ? -2.855 3.943 -6.461 1.00 97.94 191 LEU A C 1
ATOM 1413 O O . LEU A 1 191 ? -3.799 3.153 -6.463 1.00 97.94 191 LEU A O 1
ATOM 1417 N N . TYR A 1 192 ? -1.959 4.017 -5.484 1.00 97.69 192 TYR A N 1
ATOM 1418 C CA . TYR A 1 192 ? -2.086 3.317 -4.212 1.00 97.69 192 TYR A CA 1
ATOM 1419 C C . TYR A 1 192 ? -2.255 4.329 -3.091 1.00 97.69 192 TYR A C 1
ATOM 1421 O O . TYR A 1 192 ? -1.529 5.323 -3.013 1.00 97.69 192 TYR A O 1
ATOM 1429 N N . GLY A 1 193 ? -3.206 4.045 -2.215 1.00 97.25 193 GLY A N 1
ATOM 1430 C CA . GLY A 1 193 ? -3.560 4.907 -1.109 1.00 97.25 193 GLY A CA 1
ATOM 1431 C C . GLY A 1 193 ? -4.039 4.138 0.108 1.00 97.25 193 GLY A C 1
ATOM 1432 O O . GLY A 1 193 ? -4.074 2.906 0.121 1.00 97.25 193 GLY A O 1
ATOM 1433 N N . PHE A 1 194 ? -4.410 4.901 1.123 1.00 97.88 194 PHE A N 1
ATOM 1434 C CA . PHE A 1 194 ? -5.068 4.425 2.326 1.00 97.88 194 PHE A CA 1
ATOM 1435 C C . PHE A 1 194 ? -6.367 5.192 2.530 1.00 97.88 194 PHE A C 1
ATOM 1437 O O . PHE A 1 194 ? -6.405 6.405 2.325 1.00 97.88 194 PHE A O 1
ATOM 1444 N N . LEU A 1 195 ? -7.404 4.474 2.946 1.00 97.00 195 LEU A N 1
ATOM 1445 C CA . LEU A 1 195 ? -8.695 5.014 3.350 1.00 97.00 195 LEU A CA 1
ATOM 1446 C C . LEU A 1 195 ? -8.902 4.692 4.827 1.00 97.00 195 LEU A C 1
ATOM 1448 O O . LEU A 1 195 ? -8.891 3.519 5.199 1.00 97.00 195 LEU A O 1
ATOM 1452 N N . ALA A 1 196 ? -9.069 5.714 5.658 1.00 96.38 196 ALA A N 1
ATOM 1453 C CA . ALA A 1 196 ? -9.388 5.554 7.067 1.00 96.38 196 ALA A CA 1
ATOM 1454 C C . ALA A 1 196 ? -10.901 5.642 7.278 1.00 96.38 196 ALA A C 1
ATOM 1456 O O . ALA A 1 196 ? -11.570 6.526 6.737 1.00 96.38 196 ALA A O 1
ATOM 1457 N N . LEU A 1 197 ? -11.425 4.699 8.052 1.00 94.94 197 LEU A N 1
ATOM 1458 C CA . LEU A 1 197 ? -12.833 4.553 8.387 1.00 94.94 197 LEU A CA 1
ATOM 1459 C C . LEU A 1 197 ? -12.979 4.553 9.904 1.00 94.94 197 LEU A C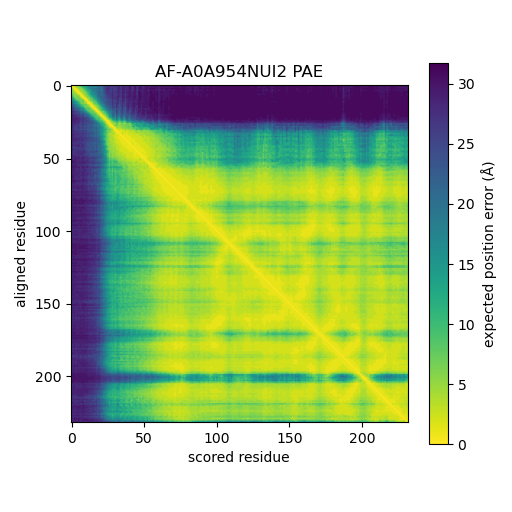 1
ATOM 1461 O O . LEU A 1 197 ? -12.207 3.896 10.609 1.00 94.94 197 LEU A O 1
ATOM 1465 N N . LYS A 1 198 ? -13.985 5.255 10.418 1.00 93.31 198 LYS A N 1
ATOM 1466 C CA . LYS A 1 198 ? -14.311 5.211 11.845 1.00 93.31 198 LYS A CA 1
ATOM 1467 C C . LYS A 1 198 ? -14.976 3.881 12.209 1.00 93.31 198 LYS A C 1
ATOM 1469 O O . LYS A 1 198 ? -15.789 3.368 11.447 1.00 93.31 198 LYS A O 1
ATOM 1474 N N . ALA A 1 199 ? -14.635 3.342 13.378 1.00 88.12 199 ALA A N 1
ATOM 1475 C CA . ALA A 1 199 ? -15.106 2.033 13.840 1.00 88.12 199 ALA A CA 1
ATOM 1476 C C . ALA A 1 199 ? -16.293 2.098 14.829 1.00 88.12 199 ALA A C 1
ATOM 1478 O O . ALA A 1 199 ? -16.591 1.107 15.489 1.00 88.12 199 ALA A O 1
ATOM 1479 N N . ASP A 1 200 ? -16.953 3.252 14.970 1.00 74.56 200 ASP A N 1
ATOM 1480 C CA . ASP A 1 200 ? -17.998 3.485 15.977 1.00 74.56 200 ASP A CA 1
ATOM 1481 C C . ASP A 1 200 ? -19.364 2.879 15.618 1.00 74.56 200 ASP A C 1
ATOM 1483 O O . ASP A 1 200 ? -19.990 2.265 16.482 1.00 74.56 200 ASP A O 1
ATOM 1487 N N . ASP A 1 201 ? -19.814 3.012 14.367 1.00 71.12 201 ASP A N 1
ATOM 1488 C CA . ASP A 1 201 ? -21.014 2.337 13.853 1.00 71.12 201 ASP A CA 1
ATOM 1489 C C . ASP A 1 201 ? -20.691 1.546 12.569 1.00 71.12 201 ASP A C 1
ATOM 1491 O O . ASP A 1 201 ? -20.451 2.150 11.516 1.00 71.12 201 ASP A O 1
ATOM 1495 N N . PRO A 1 202 ? -20.724 0.196 12.612 1.00 70.94 202 PRO A N 1
ATOM 1496 C CA . PRO A 1 202 ? -20.486 -0.656 11.448 1.00 70.94 202 PRO A CA 1
ATOM 1497 C C . PRO A 1 202 ? -21.406 -0.385 10.249 1.00 70.94 202 PRO A C 1
ATOM 1499 O O . PRO A 1 202 ? -21.076 -0.797 9.139 1.00 70.94 202 PRO A O 1
ATOM 1502 N N . LYS A 1 203 ? -22.565 0.261 10.445 1.00 72.12 203 LYS A N 1
ATOM 1503 C CA . LYS A 1 203 ? -23.505 0.558 9.353 1.00 72.12 203 LYS A CA 1
ATOM 1504 C C . LYS A 1 203 ? -23.111 1.774 8.527 1.00 72.12 203 LYS A C 1
ATOM 1506 O O . LYS A 1 203 ? -23.366 1.773 7.326 1.00 72.12 203 LYS A O 1
ATOM 1511 N N . ASP A 1 204 ? -22.494 2.767 9.160 1.00 76.44 204 ASP A N 1
ATOM 1512 C CA . ASP A 1 204 ? -22.234 4.062 8.531 1.00 76.44 204 ASP A CA 1
ATOM 1513 C C . ASP A 1 204 ? -20.739 4.321 8.283 1.00 76.44 204 ASP A C 1
ATOM 1515 O O . ASP A 1 204 ? -20.437 5.131 7.409 1.00 76.44 204 ASP A O 1
ATOM 1519 N N . MET A 1 205 ? -19.830 3.636 9.008 1.00 83.75 205 MET A N 1
ATOM 1520 C CA . MET A 1 205 ? -18.352 3.682 8.903 1.00 83.75 205 MET A CA 1
ATOM 1521 C C . MET A 1 205 ? -17.817 4.897 8.123 1.00 83.75 205 MET A C 1
ATOM 1523 O O . MET A 1 205 ? -17.318 4.752 7.000 1.00 83.75 205 MET A O 1
ATOM 1527 N N . PRO A 1 206 ? -17.956 6.118 8.673 1.00 91.00 206 PRO A N 1
ATOM 1528 C CA . PRO A 1 206 ? -17.641 7.326 7.933 1.00 91.00 206 PRO A CA 1
ATOM 1529 C C . PRO A 1 206 ? -16.155 7.371 7.591 1.00 91.00 206 PRO A C 1
ATOM 1531 O O . PRO A 1 206 ? -15.299 7.005 8.403 1.00 91.00 206 PRO A O 1
ATOM 1534 N N . VAL A 1 207 ? -15.856 7.867 6.391 1.00 93.25 207 VAL A N 1
ATOM 1535 C CA . VAL A 1 207 ? -14.483 8.142 5.967 1.00 93.25 207 VAL A CA 1
ATOM 1536 C C . VAL A 1 207 ? -13.923 9.273 6.825 1.00 93.25 207 VAL A C 1
ATOM 1538 O O . VAL A 1 207 ? -14.481 10.369 6.854 1.00 93.25 207 VAL A O 1
ATOM 1541 N N . THR A 1 208 ? -12.824 9.002 7.522 1.00 93.06 208 THR A N 1
ATOM 1542 C CA . THR A 1 208 ? -12.110 9.970 8.369 1.00 93.06 208 THR A CA 1
ATOM 1543 C C . THR A 1 208 ? -10.879 10.550 7.686 1.00 93.06 208 THR A C 1
ATOM 1545 O O . THR A 1 208 ? -10.401 11.605 8.095 1.00 93.06 208 THR A O 1
ATOM 1548 N N . GLY A 1 209 ? -10.388 9.901 6.629 1.00 94.31 209 GLY A N 1
ATOM 1549 C CA . GLY A 1 209 ? -9.271 10.410 5.850 1.00 94.31 209 GLY A CA 1
ATOM 1550 C C . GLY A 1 209 ? -8.915 9.538 4.656 1.00 94.31 209 GLY A C 1
ATOM 1551 O O . GLY A 1 209 ? -9.262 8.357 4.574 1.00 94.31 209 GLY A O 1
ATOM 1552 N N . ILE A 1 210 ? -8.198 10.144 3.716 1.00 95.56 210 ILE A N 1
ATOM 1553 C CA . ILE A 1 210 ? -7.647 9.489 2.534 1.00 95.56 210 ILE A CA 1
ATOM 1554 C C . ILE A 1 210 ? -6.249 10.039 2.257 1.00 95.56 210 ILE A C 1
ATOM 1556 O O . ILE A 1 210 ? -5.993 11.233 2.405 1.00 95.56 210 ILE A O 1
ATOM 1560 N N . THR A 1 211 ? -5.332 9.180 1.827 1.00 95.62 211 THR A N 1
ATOM 1561 C CA . THR A 1 211 ? -4.048 9.620 1.272 1.00 95.62 211 THR A CA 1
ATOM 1562 C C . THR A 1 211 ? -3.613 8.708 0.139 1.00 95.62 211 THR A C 1
ATOM 1564 O O . THR A 1 211 ? -3.939 7.521 0.141 1.00 95.62 211 THR A O 1
ATOM 1567 N N . PHE A 1 212 ? -2.844 9.243 -0.804 1.00 96.00 212 PHE A N 1
ATOM 1568 C CA . PHE A 1 212 ? -2.148 8.474 -1.829 1.00 96.00 212 PHE A CA 1
ATOM 1569 C C . PHE A 1 212 ? -0.650 8.524 -1.544 1.00 96.00 212 PHE A C 1
ATOM 1571 O O . PHE A 1 212 ? -0.127 9.555 -1.139 1.00 96.00 212 PHE A O 1
ATOM 1578 N N . TYR A 1 213 ? 0.028 7.387 -1.690 1.00 94.12 213 TYR A N 1
ATOM 1579 C CA . TYR A 1 213 ? 1.452 7.259 -1.358 1.00 94.12 213 TYR A CA 1
ATOM 1580 C C . TYR A 1 213 ? 2.304 6.772 -2.531 1.00 94.12 213 TYR A C 1
ATOM 1582 O O . TYR A 1 213 ? 3.532 6.808 -2.470 1.00 94.12 213 TYR A O 1
ATOM 1590 N N . GLU A 1 214 ? 1.670 6.297 -3.603 1.00 96.12 214 GLU A N 1
ATOM 1591 C CA . GLU A 1 214 ? 2.359 5.869 -4.813 1.00 96.12 214 GLU A CA 1
ATOM 1592 C C . GLU A 1 214 ? 1.471 6.105 -6.034 1.00 96.12 214 GLU A C 1
ATOM 1594 O O . GLU A 1 214 ? 0.411 5.495 -6.174 1.00 96.12 214 GLU A O 1
ATOM 1599 N N . HIS A 1 215 ? 1.932 6.973 -6.932 1.00 96.94 215 HIS A N 1
ATOM 1600 C CA . HIS A 1 215 ? 1.404 7.149 -8.280 1.00 96.94 215 HIS A CA 1
ATOM 1601 C C . HIS A 1 215 ? 2.454 7.830 -9.170 1.00 96.94 215 HIS A C 1
ATOM 1603 O O . HIS A 1 215 ? 3.460 8.351 -8.695 1.00 96.94 215 HIS A O 1
ATOM 1609 N N . ALA A 1 216 ? 2.204 7.857 -10.476 1.00 97.19 216 ALA A N 1
ATOM 1610 C CA . ALA A 1 216 ? 3.008 8.578 -11.464 1.00 97.19 216 ALA A CA 1
ATOM 1611 C C . ALA A 1 216 ? 2.134 9.440 -12.393 1.00 97.19 216 ALA A C 1
ATOM 1613 O O . ALA A 1 216 ? 2.438 9.619 -13.572 1.00 97.19 216 ALA A O 1
ATOM 1614 N N . GLU A 1 217 ? 1.018 9.951 -11.866 1.00 97.69 217 GLU A N 1
ATOM 1615 C CA . GLU A 1 217 ? 0.192 10.932 -12.563 1.00 97.69 217 GLU A CA 1
ATOM 1616 C C . GLU A 1 217 ? 0.925 12.273 -12.754 1.00 97.69 217 GLU A C 1
ATOM 1618 O O . GLU A 1 217 ? 1.907 12.583 -12.079 1.00 97.69 217 GLU A O 1
ATOM 1623 N N . THR A 1 218 ? 0.452 13.082 -13.702 1.00 95.81 218 THR A N 1
ATOM 1624 C CA . THR A 1 218 ? 1.082 14.364 -14.040 1.00 95.81 218 THR A CA 1
ATOM 1625 C C . THR A 1 218 ? 0.889 15.394 -12.912 1.00 95.81 218 THR A C 1
ATOM 1627 O O . THR A 1 218 ? -0.265 15.672 -12.564 1.00 95.81 218 THR A O 1
ATOM 1630 N N . PRO A 1 219 ? 1.966 16.005 -12.372 1.00 94.31 219 PRO A N 1
ATOM 1631 C CA . PRO A 1 219 ? 1.861 17.079 -11.380 1.00 94.31 219 PRO A CA 1
ATOM 1632 C C . PRO A 1 219 ? 1.022 18.260 -11.889 1.00 94.31 219 PRO A C 1
ATOM 1634 O O . PRO A 1 219 ? 1.164 18.660 -13.046 1.00 94.31 219 PRO A O 1
ATOM 1637 N N . GLY A 1 220 ? 0.146 18.808 -11.042 1.00 92.62 220 GLY A N 1
ATOM 1638 C CA . GLY A 1 220 ? -0.787 19.884 -11.408 1.00 92.62 220 GLY A CA 1
ATOM 1639 C C . GLY A 1 220 ? -2.033 19.436 -12.187 1.00 92.62 220 GLY A C 1
ATOM 1640 O O . GLY A 1 220 ? -2.848 20.273 -12.567 1.00 92.62 220 GLY A O 1
ATOM 1641 N N . LEU A 1 221 ? -2.179 18.133 -12.458 1.00 94.06 221 LEU A N 1
ATOM 1642 C CA . LEU A 1 221 ? -3.366 17.523 -13.067 1.00 94.06 221 LEU A CA 1
ATOM 1643 C C . LEU A 1 221 ? -3.815 16.327 -12.216 1.00 94.06 221 LEU A C 1
ATOM 1645 O O . LEU A 1 221 ? -4.374 16.507 -11.142 1.00 94.06 221 LEU A O 1
ATOM 1649 N N . GLY A 1 222 ? -3.532 15.097 -12.658 1.00 92.62 222 GLY A N 1
ATOM 1650 C CA . GLY A 1 222 ? -3.861 13.889 -11.898 1.00 92.62 222 GLY A CA 1
ATOM 1651 C C . GLY A 1 222 ? -3.054 13.745 -10.605 1.00 92.62 222 GLY A C 1
ATOM 1652 O O . GLY A 1 222 ? -3.504 13.072 -9.690 1.00 92.62 222 GLY A O 1
ATOM 1653 N N . GLY A 1 223 ? -1.896 14.407 -10.501 1.00 94.56 223 GLY A N 1
ATOM 1654 C CA . GLY A 1 223 ? -1.117 14.474 -9.262 1.00 94.56 223 GLY A CA 1
ATOM 1655 C C . GLY A 1 223 ? -1.758 15.325 -8.159 1.00 94.56 223 GLY A C 1
ATOM 1656 O O . GLY A 1 223 ? -1.264 15.325 -7.041 1.00 94.56 223 GLY A O 1
ATOM 1657 N N . GLU A 1 224 ? -2.867 16.025 -8.429 1.00 95.44 224 GLU A N 1
ATOM 1658 C CA . GLU A 1 224 ? -3.598 16.777 -7.395 1.00 95.44 224 GLU A CA 1
ATOM 1659 C C . GLU A 1 224 ? -4.240 15.878 -6.326 1.00 95.44 224 GLU A C 1
ATOM 1661 O O . GLU A 1 224 ? -4.711 16.386 -5.312 1.00 95.44 224 GLU A O 1
ATOM 1666 N N . VAL A 1 225 ? -4.202 14.553 -6.491 1.00 93.38 225 VAL A N 1
ATOM 1667 C CA . VAL A 1 225 ? -4.552 13.595 -5.428 1.00 93.38 225 VAL A CA 1
ATOM 1668 C C . VAL A 1 225 ? -3.676 13.735 -4.173 1.00 93.38 225 VAL A C 1
ATOM 1670 O O . VAL A 1 225 ? -4.108 13.363 -3.083 1.00 93.38 225 VAL A O 1
ATOM 1673 N N . ASP A 1 226 ? -2.480 14.322 -4.297 1.00 92.44 226 ASP A N 1
ATOM 1674 C CA . ASP A 1 226 ? -1.599 14.632 -3.166 1.00 92.44 226 ASP A CA 1
ATOM 1675 C C . ASP A 1 226 ? -1.982 15.935 -2.443 1.00 92.44 226 ASP A C 1
ATOM 1677 O O . ASP A 1 226 ? -1.540 16.174 -1.314 1.00 92.44 226 ASP A O 1
ATOM 1681 N N . ASN A 1 227 ? -2.811 16.787 -3.059 1.00 91.94 227 ASN A N 1
ATOM 1682 C CA . ASN A 1 227 ? -3.130 18.117 -2.551 1.00 91.94 227 ASN A CA 1
ATOM 1683 C C . ASN A 1 227 ? -3.906 18.030 -1.222 1.00 91.94 227 ASN A C 1
ATOM 1685 O O . ASN A 1 227 ? -5.023 17.505 -1.203 1.00 91.94 227 ASN A O 1
ATOM 1689 N N . PRO A 1 228 ? -3.397 18.606 -0.113 1.00 88.31 228 PRO A N 1
ATOM 1690 C CA . PRO A 1 228 ? -4.083 18.565 1.178 1.00 88.31 228 PRO A CA 1
ATOM 1691 C C . PRO A 1 228 ? -5.513 19.114 1.141 1.00 88.31 228 PRO A C 1
ATOM 1693 O O . PRO A 1 228 ? -6.371 18.606 1.846 1.00 88.31 228 PRO A O 1
ATOM 1696 N N . LYS A 1 229 ? -5.800 20.114 0.293 1.00 89.62 229 LYS A N 1
ATOM 1697 C CA . LYS A 1 229 ? -7.154 20.681 0.156 1.00 89.62 229 LYS A CA 1
ATOM 1698 C C . LYS A 1 229 ? -8.137 19.748 -0.542 1.00 89.62 229 LYS A C 1
ATOM 1700 O O . LYS A 1 229 ? -9.335 19.917 -0.372 1.00 89.62 229 LYS A O 1
ATOM 1705 N N . TRP A 1 230 ? -7.637 18.840 -1.375 1.00 91.12 230 TRP A N 1
ATOM 1706 C CA . TRP A 1 230 ? -8.458 17.840 -2.051 1.00 91.12 230 TRP A CA 1
ATOM 1707 C C . TRP A 1 230 ? -8.727 16.632 -1.144 1.00 91.12 230 TRP A C 1
ATOM 1709 O O . TRP A 1 230 ? -9.794 16.037 -1.230 1.00 91.12 230 TRP A O 1
ATOM 1719 N N . LYS A 1 231 ? -7.775 16.304 -0.259 1.00 85.25 231 LYS A N 1
ATOM 1720 C CA . LYS A 1 231 ? -7.885 15.210 0.722 1.00 85.25 231 LYS A CA 1
ATOM 1721 C C . LYS A 1 231 ? -8.767 15.538 1.942 1.00 85.25 231 LYS A C 1
ATOM 1723 O O . LYS A 1 231 ? -9.115 14.609 2.666 1.00 85.25 231 LYS A O 1
ATOM 1728 N N . ALA A 1 232 ? -9.045 16.823 2.193 1.00 76.56 232 ALA A N 1
ATOM 1729 C CA . ALA A 1 232 ? -9.718 17.347 3.391 1.00 76.56 232 ALA A CA 1
ATOM 1730 C C . ALA A 1 232 ? -11.253 17.309 3.335 1.00 76.56 232 ALA A C 1
ATOM 1732 O O . ALA A 1 232 ? -11.817 17.364 2.219 1.00 76.56 232 ALA A O 1
#

Nearest PDB structures (foldseek):
  7xk5-assembly1_C  TM=7.860E-01  e=7.105E-15  Vibrio cholerae O395
  4u9s-assembly1_C  TM=9.182E-01  e=4.200E-12  Vibrio cholerae
  4xa7-assembly1_A  TM=8.432E-01  e=3.518E-12  Vibrio harveyi CAIM 1792
  4xhf-assembly3_C  TM=8.816E-01  e=6.000E-11  Shewanella oneidensis MR-1
  7cd7-assembly1_A  TM=5.734E-01  e=4.305E+00  synthetic construct

pLDDT: mean 87.11, std 17.09, range [32.97, 97.94]

Foldseek 3Di:
DDDDDDDDDDDDDDDDDPDDDPPPPDQDCPDPVNVVVVVVVVVVVVVVVVVVVCVVCVVVVVVVVVLLVLQQQCVQVV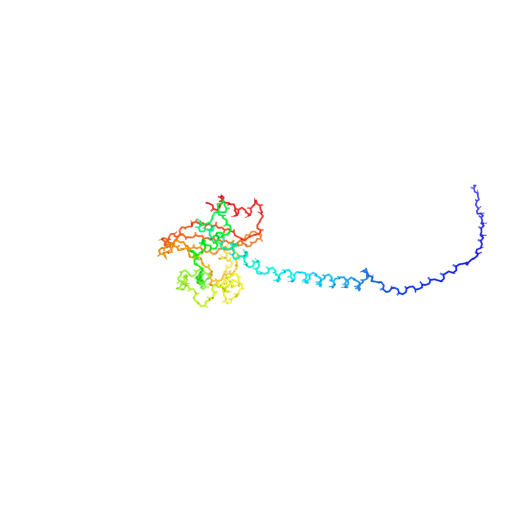NDDPVPDDSVCSVVSCVQKDKFKAFAAAADPVQHGPPVRPRGGPTDPVDDSVPDDQVVLQVDPVQWHAHPPVRQPQVSRIGGRMAMKIFGADPVRDTFKIKGWDWGDDDAWIWIKIWIFGPPDPVCRDTPWIATRDDDDDPPPVVCSHPPVVTD

Mean predicted aligned error: 10.37 Å

Radius of gyration: 33.21 Å; Cα contacts (8 Å, |Δi|>4): 324; chains: 1; bounding box: 88×52×109 Å

Secondary structure (DSSP, 8-state):
----------------------------TTSHHHHHHHHHHHHHHHHHHHHHHHHHHHHHHHHHHHHHHHHHHHHHTT---TTT--GGGHHHHGGGEEEEEEEPP-B-TTS-B-TT-TTTT-B-TTS-TTT--HHHHTTSTTTEEE--GGG-TTS-SEEESEEEEEEEE-TTS-EEEEEEEEEEE-SSSEEEEEEEEESS-TTT--EEEEEEEE--PPTTTGGGGG-HHHH-